Protein AF-A0A7C8IVC1-F1 (afdb_monomer_lite)

Radius of gyration: 31.09 Å; chains: 1; bounding box: 68×58×89 Å

Organism: NCBI:txid323545

InterPro domains:
  IPR046529 Domain of unknown function DUF6594 [PF20237] (11-261)

Sequence (261 aa):
MPRDHPNDTDRNPQLAILRRFAALANQNLLYYNAELSELEAHLKVTQKQDNESGDESRKHYARNWIPLSESSYEELDCPRREQYDMIMKLRKLMAEYHQALYFYKEMLALRSPHEKLLGDLREWMHRPSMGRIRILSWDWRTWETCDDDLITFENSTMDRLTSLMTYKIVDVYHNLIGRRIHGAAHRQTVTYTHRSIARFTRAFTVFIACILPVVAIVILYIVQNMAMRMGIIVILTGLFSLSMSLLTMASLQEIFSATAT

pLDDT: mean 72.82, std 16.83, range [28.94, 96.31]

Foldseek 3Di:
DDDDDPPPCVVCLQLDKDFLPLVVLVVVLVVLVVVLVVLVVVLVVLLVVLCVDPDPLSVCLVPDVVSLVVLVPPDPPDSSVVNNVSVVVSVVSVVVSVVSVVVNVVSVVFDQDDPVSLVVVVVLCPDPPNDVPPPPDPCSCCSPPPSVRMGGSNPPLQDPVNVVLLVVLVVVCCVPPVCVPPVPDPDPDPPPDPVVSVVSSVVVVVVCVVVVVVVLVVVLVVDPDPVVSVVSVVVVVVVVVVVVVVVVVSVVVVVCVVVVD

Structure (mmCIF, N/CA/C/O backbone):
data_AF-A0A7C8IVC1-F1
#
_entry.id   AF-A0A7C8IVC1-F1
#
loop_
_atom_site.group_PDB
_atom_site.id
_atom_site.type_symbol
_atom_site.label_atom_id
_atom_site.label_alt_id
_atom_site.label_comp_id
_atom_site.label_asym_id
_atom_site.label_entity_id
_atom_site.label_seq_id
_atom_site.pdbx_PDB_ins_code
_atom_site.Cartn_x
_atom_site.Cartn_y
_atom_site.Cartn_z
_atom_site.occupancy
_atom_site.B_iso_or_equiv
_atom_site.auth_seq_id
_atom_site.auth_comp_id
_atom_site.auth_asym_id
_atom_site.auth_atom_id
_atom_site.pdbx_PDB_model_num
ATOM 1 N N . MET A 1 1 ? -35.807 30.621 -3.823 1.00 28.94 1 MET A N 1
ATOM 2 C CA . MET A 1 1 ? -34.349 30.684 -3.594 1.00 28.94 1 MET A CA 1
ATOM 3 C C . MET A 1 1 ? -33.991 29.637 -2.551 1.00 28.94 1 MET A C 1
ATOM 5 O O . MET A 1 1 ? -34.337 29.838 -1.391 1.00 28.94 1 MET A O 1
ATOM 9 N N . PRO A 1 2 ? -33.431 28.484 -2.945 1.00 31.67 2 PRO A N 1
ATOM 10 C CA . PRO A 1 2 ? -32.978 27.489 -1.987 1.00 31.67 2 PRO A CA 1
ATOM 11 C C . PRO A 1 2 ? -31.657 27.965 -1.381 1.00 31.67 2 PRO A C 1
ATOM 13 O O . PRO A 1 2 ? -30.764 28.402 -2.099 1.00 31.67 2 PRO A O 1
ATOM 16 N N . ARG A 1 3 ? -31.588 27.959 -0.048 1.00 30.36 3 ARG A N 1
ATOM 17 C CA . ARG A 1 3 ? -30.388 28.305 0.712 1.00 30.36 3 ARG A CA 1
ATOM 18 C C . ARG A 1 3 ? -29.389 27.164 0.567 1.00 30.36 3 ARG A C 1
ATOM 20 O O . ARG A 1 3 ? -29.716 26.035 0.929 1.00 30.36 3 ARG A O 1
ATOM 27 N N . ASP A 1 4 ? -28.203 27.484 0.065 1.00 34.75 4 ASP A N 1
ATOM 28 C CA . ASP A 1 4 ? -27.036 26.615 0.118 1.00 34.75 4 ASP A CA 1
ATOM 29 C C . ASP A 1 4 ? -26.775 26.230 1.576 1.00 34.75 4 ASP A C 1
ATOM 31 O O . ASP A 1 4 ? -26.431 27.062 2.419 1.00 34.75 4 ASP A O 1
ATOM 35 N N . HIS A 1 5 ? -27.012 24.959 1.889 1.00 37.50 5 HIS A N 1
ATOM 36 C CA . HIS A 1 5 ? -26.524 24.362 3.118 1.00 37.50 5 HIS A CA 1
ATOM 37 C C . HIS A 1 5 ? -25.020 24.136 2.929 1.00 37.50 5 HIS A C 1
ATOM 39 O O . HIS A 1 5 ? -24.651 23.399 2.014 1.00 37.50 5 HIS A O 1
ATOM 45 N N . PRO A 1 6 ? -24.144 24.759 3.738 1.00 35.56 6 PRO A N 1
ATOM 46 C CA . PRO A 1 6 ? -22.725 24.460 3.677 1.00 35.56 6 PRO A CA 1
ATOM 47 C C . PRO A 1 6 ? -22.549 22.981 4.018 1.00 35.56 6 PRO A C 1
ATOM 49 O O . PRO A 1 6 ? -23.018 22.514 5.056 1.00 35.56 6 PRO A O 1
ATOM 52 N N . ASN A 1 7 ? -21.937 22.253 3.089 1.00 41.00 7 ASN A N 1
ATOM 53 C CA . ASN A 1 7 ? -21.589 20.847 3.198 1.00 41.00 7 ASN A CA 1
ATOM 54 C C . ASN A 1 7 ? -20.875 20.575 4.537 1.00 41.00 7 ASN A C 1
ATOM 56 O O . ASN A 1 7 ? -19.690 20.857 4.691 1.00 41.00 7 ASN A O 1
ATOM 60 N N . ASP A 1 8 ? -21.577 19.978 5.505 1.00 41.53 8 ASP A N 1
ATOM 61 C CA . ASP A 1 8 ? -20.997 19.531 6.784 1.00 41.53 8 ASP A CA 1
ATOM 62 C C . ASP A 1 8 ? -19.922 18.427 6.590 1.00 41.53 8 ASP A C 1
ATOM 64 O O . ASP A 1 8 ? -19.258 18.040 7.553 1.00 41.53 8 ASP A O 1
ATOM 68 N N . THR A 1 9 ? -19.682 17.952 5.357 1.00 43.06 9 THR A N 1
ATOM 69 C CA . THR A 1 9 ? -18.542 17.083 5.007 1.00 43.06 9 THR A CA 1
ATOM 70 C C . THR A 1 9 ? -17.182 17.761 5.202 1.00 43.06 9 THR A C 1
ATOM 72 O O . THR A 1 9 ? -16.195 17.058 5.401 1.00 43.06 9 THR A O 1
ATOM 75 N N . ASP A 1 10 ? -17.116 19.097 5.234 1.00 41.06 10 ASP A N 1
ATOM 76 C CA . ASP A 1 10 ? -15.867 19.833 5.503 1.00 41.06 10 ASP A CA 1
ATOM 77 C C . ASP A 1 10 ? -15.365 19.676 6.945 1.00 41.06 10 ASP A C 1
ATOM 79 O O . ASP A 1 10 ? -14.218 20.003 7.254 1.00 41.06 10 ASP A O 1
ATOM 83 N N . ARG A 1 11 ? -16.199 19.181 7.868 1.00 45.91 11 ARG A N 1
ATOM 84 C CA . ARG A 1 11 ? -15.843 19.185 9.290 1.00 45.91 11 ARG A CA 1
ATOM 85 C C . ARG A 1 11 ? -14.930 18.051 9.729 1.00 45.91 11 ARG A C 1
ATOM 87 O O . ARG A 1 11 ? -14.316 18.211 10.776 1.00 45.91 11 ARG A O 1
ATOM 94 N N . ASN A 1 12 ? -14.808 16.956 8.973 1.00 48.91 12 ASN A N 1
ATOM 95 C CA . ASN A 1 12 ? -13.955 15.816 9.337 1.00 48.91 12 ASN A CA 1
ATOM 96 C C . ASN A 1 12 ? -13.494 15.021 8.090 1.00 48.91 12 ASN A C 1
ATOM 98 O O . ASN A 1 12 ? -14.068 13.970 7.796 1.00 48.91 12 ASN A O 1
ATOM 102 N N . PRO A 1 13 ? -12.428 15.445 7.383 1.00 51.41 13 PRO A N 1
ATOM 103 C CA . PRO A 1 13 ? -11.885 14.702 6.233 1.00 51.41 13 PRO A CA 1
ATOM 104 C C . PRO A 1 13 ? -11.373 13.298 6.607 1.00 51.41 13 PRO A C 1
ATOM 106 O O . PRO A 1 13 ? -11.261 12.421 5.757 1.00 51.41 13 PRO A O 1
ATOM 109 N N . GLN A 1 14 ? -11.112 13.069 7.896 1.00 49.69 14 GLN A N 1
ATOM 110 C CA . GLN A 1 14 ? -10.665 11.790 8.454 1.00 49.69 14 GLN A CA 1
ATOM 111 C C . GLN A 1 14 ? -11.745 10.695 8.412 1.00 49.69 14 GLN A C 1
ATOM 113 O O . GLN A 1 14 ? -11.411 9.530 8.563 1.00 49.69 14 GLN A O 1
ATOM 118 N N . LEU A 1 15 ? -13.017 11.046 8.177 1.00 55.66 15 LEU A N 1
ATOM 119 C CA . LEU A 1 15 ? -14.139 10.098 8.096 1.00 55.66 15 LEU A CA 1
ATOM 120 C C . LEU A 1 15 ? -14.477 9.675 6.656 1.00 55.66 15 LEU A C 1
ATOM 122 O O . LEU A 1 15 ? -15.473 8.988 6.435 1.00 55.66 15 LEU A O 1
ATOM 126 N N . ALA A 1 16 ? -13.686 10.087 5.660 1.00 68.25 16 ALA A N 1
ATOM 127 C CA . ALA A 1 16 ? -13.936 9.690 4.281 1.00 68.25 16 ALA A CA 1
ATOM 128 C C . ALA A 1 16 ? -13.664 8.187 4.095 1.00 68.25 16 ALA A C 1
ATOM 130 O O . ALA A 1 16 ? -12.572 7.690 4.386 1.00 68.25 16 ALA A O 1
ATOM 131 N N . ILE A 1 17 ? -14.682 7.474 3.607 1.00 75.00 17 ILE A N 1
ATOM 132 C CA . ILE A 1 17 ? -14.598 6.076 3.180 1.00 75.00 17 ILE A CA 1
ATOM 133 C C . ILE A 1 17 ? -14.619 6.075 1.659 1.00 75.00 17 ILE A C 1
ATOM 135 O O . ILE A 1 17 ? -15.628 6.440 1.053 1.00 75.00 17 ILE A O 1
ATOM 139 N N . LEU A 1 18 ? -13.513 5.665 1.051 1.00 78.75 18 LEU A N 1
ATOM 140 C CA . LEU A 1 18 ? -13.337 5.649 -0.396 1.00 78.75 18 LEU A CA 1
ATOM 141 C C . LEU A 1 18 ? -13.015 4.244 -0.879 1.00 78.75 18 LEU A C 1
ATOM 143 O O . LEU A 1 18 ? -12.589 3.385 -0.113 1.00 78.75 18 LEU A O 1
ATOM 147 N N . ARG A 1 19 ? -13.187 4.015 -2.176 1.00 82.31 19 ARG A N 1
ATOM 148 C CA . ARG A 1 19 ? -12.732 2.788 -2.817 1.00 82.31 19 ARG A CA 1
ATOM 149 C C . ARG A 1 19 ? -11.245 2.876 -3.153 1.00 82.31 19 ARG A C 1
ATOM 151 O O . ARG A 1 19 ? -10.776 3.887 -3.666 1.00 82.31 19 ARG A O 1
ATOM 158 N N . ARG A 1 20 ? -10.520 1.793 -2.891 1.00 81.25 20 ARG A N 1
ATOM 159 C CA . ARG A 1 20 ? -9.085 1.634 -3.160 1.00 81.25 20 ARG A CA 1
ATOM 160 C C . ARG A 1 20 ? -8.785 1.305 -4.620 1.00 81.25 20 ARG A C 1
ATOM 162 O O . ARG A 1 20 ? -7.701 1.622 -5.091 1.00 81.25 20 ARG A O 1
ATOM 169 N N . PHE A 1 21 ? -9.723 0.678 -5.329 1.00 85.00 21 PHE A N 1
ATOM 170 C CA . PHE A 1 21 ? -9.563 0.234 -6.716 1.00 85.00 21 PHE A CA 1
ATOM 171 C C . PHE A 1 21 ? -8.384 -0.736 -6.900 1.00 85.00 21 PHE A C 1
ATOM 173 O O . PHE A 1 21 ? -7.681 -0.678 -7.910 1.00 85.00 21 PHE A O 1
ATOM 180 N N . ALA A 1 22 ? -8.173 -1.661 -5.955 1.00 84.00 22 ALA A N 1
ATOM 181 C CA . ALA A 1 22 ? -6.993 -2.534 -5.964 1.00 84.00 22 ALA A CA 1
ATOM 182 C C . ALA A 1 22 ? -6.860 -3.365 -7.249 1.00 84.00 22 ALA A C 1
ATOM 184 O O . ALA A 1 22 ? -5.764 -3.517 -7.780 1.00 84.00 22 ALA A O 1
ATOM 185 N N . ALA A 1 23 ? -7.975 -3.868 -7.788 1.00 87.12 23 ALA A N 1
ATOM 186 C CA . ALA A 1 23 ? -7.965 -4.634 -9.033 1.00 87.12 23 ALA A CA 1
ATOM 187 C C . ALA A 1 23 ? -7.463 -3.801 -10.227 1.00 87.12 23 ALA A C 1
ATOM 189 O O . ALA A 1 23 ? -6.621 -4.271 -10.990 1.00 87.12 23 ALA A O 1
ATOM 190 N N . LEU A 1 24 ? -7.929 -2.553 -10.355 1.00 88.50 24 LEU A N 1
ATOM 191 C CA . LEU A 1 24 ? -7.512 -1.654 -11.435 1.00 88.50 24 LEU A CA 1
ATOM 192 C C . LEU A 1 24 ? -6.064 -1.193 -11.255 1.00 88.50 24 LEU A C 1
ATOM 194 O O . LEU A 1 24 ? -5.318 -1.131 -12.227 1.00 88.50 24 LEU A O 1
ATOM 198 N N . ALA A 1 25 ? -5.648 -0.918 -10.017 1.00 89.25 25 ALA A N 1
ATOM 199 C CA . ALA A 1 25 ? -4.267 -0.562 -9.714 1.00 89.25 25 ALA A CA 1
ATOM 200 C C . ALA A 1 25 ? -3.300 -1.712 -10.049 1.00 89.25 25 ALA A C 1
ATOM 202 O O . ALA A 1 25 ? -2.301 -1.492 -10.732 1.00 89.25 25 ALA A O 1
ATOM 203 N N . ASN A 1 26 ? -3.635 -2.949 -9.662 1.00 89.69 26 ASN A N 1
ATOM 204 C CA . ASN A 1 26 ? -2.870 -4.141 -10.041 1.00 89.69 26 ASN A CA 1
ATOM 205 C C . ASN A 1 26 ? -2.799 -4.307 -11.561 1.00 89.69 26 ASN A C 1
ATOM 207 O O . ASN A 1 26 ? -1.726 -4.550 -12.103 1.00 89.69 26 ASN A O 1
ATOM 211 N N . GLN A 1 27 ? -3.927 -4.150 -12.257 1.00 93.12 27 GLN A N 1
ATOM 212 C CA . GLN A 1 27 ? -3.968 -4.248 -13.714 1.00 93.12 27 GLN A CA 1
ATOM 213 C C . GLN A 1 27 ? -3.067 -3.196 -14.377 1.00 93.12 27 GLN A C 1
ATOM 215 O O . GLN A 1 27 ? -2.327 -3.522 -15.301 1.00 93.12 27 GLN A O 1
ATOM 220 N N . ASN A 1 28 ? -3.062 -1.961 -13.872 1.00 93.06 28 ASN A N 1
ATOM 221 C CA . ASN A 1 28 ? -2.184 -0.905 -14.370 1.00 93.06 28 ASN A CA 1
ATOM 222 C C . ASN A 1 28 ? -0.694 -1.238 -14.166 1.00 93.06 28 ASN A C 1
ATOM 224 O O . ASN A 1 28 ? 0.109 -1.079 -15.081 1.00 93.06 28 ASN A O 1
ATOM 228 N N . LEU A 1 29 ? -0.319 -1.772 -12.997 1.00 93.56 29 LEU A N 1
ATOM 229 C CA . LEU A 1 29 ? 1.054 -2.227 -12.738 1.00 93.56 29 LEU A CA 1
ATOM 230 C C . LEU A 1 29 ? 1.471 -3.383 -13.660 1.00 93.56 29 LEU A C 1
ATOM 232 O O . LEU A 1 29 ? 2.616 -3.432 -14.106 1.00 93.56 29 LEU A O 1
ATOM 236 N N . LEU A 1 30 ? 0.549 -4.293 -13.985 1.00 94.69 30 LEU A N 1
ATOM 237 C CA . LEU A 1 30 ? 0.804 -5.362 -14.952 1.00 94.69 30 LEU A CA 1
ATOM 238 C C . LEU A 1 30 ? 1.028 -4.819 -16.369 1.00 94.69 30 LEU A C 1
ATOM 240 O O . LEU A 1 30 ? 1.900 -5.333 -17.068 1.00 94.69 30 LEU A O 1
ATOM 244 N N . TYR A 1 31 ? 0.308 -3.770 -16.779 1.00 95.75 31 TYR A N 1
ATOM 245 C CA . TYR A 1 31 ? 0.561 -3.111 -18.063 1.00 95.75 31 TYR A CA 1
ATOM 246 C C . TYR A 1 31 ? 1.940 -2.454 -18.114 1.00 95.75 31 TYR A C 1
ATOM 248 O O . TYR A 1 31 ? 2.661 -2.669 -19.087 1.00 95.75 31 TYR A O 1
ATOM 256 N N . TYR A 1 32 ? 2.354 -1.752 -17.054 1.00 95.62 32 TYR A N 1
ATOM 257 C CA . TYR A 1 32 ? 3.718 -1.222 -16.973 1.00 95.62 32 TYR A CA 1
ATOM 258 C C . TYR A 1 32 ? 4.775 -2.326 -17.075 1.00 95.62 32 TYR A C 1
ATOM 260 O O . TYR A 1 32 ? 5.746 -2.170 -17.809 1.00 95.62 32 TYR A O 1
ATOM 268 N N . ASN A 1 33 ? 4.582 -3.457 -16.386 1.00 94.12 33 ASN A N 1
ATOM 269 C CA . ASN A 1 33 ? 5.507 -4.589 -16.472 1.00 94.12 33 ASN A CA 1
ATOM 270 C C . ASN A 1 33 ? 5.604 -5.150 -17.894 1.00 94.12 33 ASN A C 1
ATOM 272 O O . ASN A 1 33 ? 6.702 -5.477 -18.344 1.00 94.12 33 ASN A O 1
ATOM 276 N N . ALA A 1 34 ? 4.477 -5.254 -18.602 1.00 95.62 34 ALA A N 1
ATOM 277 C CA . ALA A 1 34 ? 4.455 -5.731 -19.979 1.00 95.62 34 ALA A CA 1
ATOM 278 C C . ALA A 1 34 ? 5.202 -4.772 -20.921 1.00 95.62 34 ALA A C 1
ATOM 280 O O . ALA A 1 34 ? 6.082 -5.218 -21.655 1.00 95.62 34 ALA A O 1
ATOM 281 N N . GLU A 1 35 ? 4.921 -3.466 -20.849 1.00 95.75 35 GLU A N 1
ATOM 282 C CA . GLU A 1 35 ? 5.586 -2.467 -21.696 1.00 95.75 35 GLU A CA 1
ATOM 283 C C . GLU A 1 35 ? 7.090 -2.363 -21.383 1.00 95.75 35 GLU A C 1
ATOM 285 O O . GLU A 1 35 ? 7.914 -2.315 -22.296 1.00 95.75 35 GLU A O 1
ATOM 290 N N . LEU A 1 36 ? 7.481 -2.403 -20.104 1.00 95.75 36 LEU A N 1
ATOM 291 C CA . LEU A 1 36 ? 8.894 -2.432 -19.710 1.00 95.75 36 LEU A CA 1
ATOM 292 C C . LEU A 1 36 ? 9.60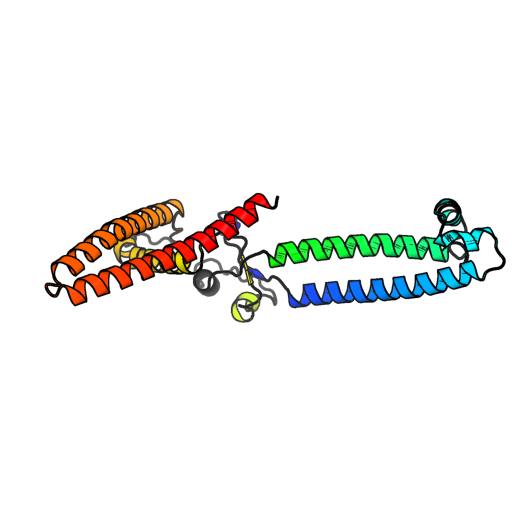6 -3.688 -20.221 1.00 95.75 36 LEU A C 1
ATOM 294 O O . LEU A 1 36 ? 10.731 -3.585 -20.707 1.00 95.75 36 LEU A O 1
ATOM 298 N N . SER A 1 37 ? 8.955 -4.852 -20.150 1.00 96.31 37 SER A N 1
ATOM 299 C CA . SER A 1 37 ? 9.522 -6.115 -20.645 1.00 96.31 37 SER A CA 1
ATOM 300 C C . SER A 1 37 ? 9.715 -6.096 -22.162 1.00 96.31 37 SER A C 1
ATOM 302 O O . SER A 1 37 ? 10.727 -6.583 -22.664 1.00 96.31 37 SER A O 1
ATOM 304 N N . GLU A 1 38 ? 8.769 -5.510 -22.899 1.00 96.00 38 GLU A N 1
ATOM 305 C CA . GLU A 1 38 ? 8.879 -5.330 -24.348 1.00 96.00 38 GLU A CA 1
ATOM 306 C C . GLU A 1 38 ? 10.035 -4.386 -24.707 1.00 96.00 38 GLU A C 1
ATOM 308 O O . GLU A 1 38 ? 10.876 -4.724 -25.542 1.00 96.00 38 GLU A O 1
ATOM 313 N N . LEU A 1 39 ? 10.135 -3.234 -24.034 1.00 94.94 39 LEU A N 1
ATOM 314 C CA . LEU A 1 39 ? 11.233 -2.286 -24.245 1.00 94.94 39 LEU A CA 1
ATOM 315 C C . LEU A 1 39 ? 12.595 -2.888 -23.887 1.00 94.94 39 LEU A C 1
ATOM 317 O O . LEU A 1 39 ? 13.568 -2.655 -24.600 1.00 94.94 39 LEU A O 1
ATOM 321 N N . GLU A 1 40 ? 12.679 -3.678 -22.815 1.00 95.06 40 GLU A N 1
ATOM 322 C CA . GLU A 1 40 ? 13.904 -4.385 -22.438 1.00 95.06 40 GLU A CA 1
ATOM 323 C C . GLU A 1 40 ? 14.310 -5.410 -23.508 1.00 95.06 40 GLU A C 1
ATOM 325 O O . GLU A 1 40 ? 15.487 -5.503 -23.870 1.00 95.06 40 GLU A O 1
ATOM 330 N N . ALA A 1 41 ? 13.346 -6.170 -24.036 1.00 95.62 41 ALA A N 1
ATOM 331 C CA . ALA A 1 41 ? 13.591 -7.139 -25.097 1.00 95.62 41 ALA A CA 1
ATOM 332 C C . ALA A 1 41 ? 14.080 -6.455 -26.382 1.00 95.62 41 ALA A C 1
ATOM 334 O O . ALA A 1 41 ? 15.096 -6.876 -26.940 1.00 95.62 41 ALA A O 1
ATOM 335 N N . HIS A 1 42 ? 13.419 -5.377 -26.816 1.00 94.19 42 HIS A N 1
ATOM 336 C CA . HIS A 1 42 ? 13.848 -4.596 -27.977 1.00 94.19 42 HIS A CA 1
ATOM 337 C C . HIS A 1 42 ? 15.236 -3.987 -27.773 1.00 94.19 42 HIS A C 1
ATOM 339 O O . HIS A 1 42 ? 16.100 -4.162 -28.627 1.00 94.19 42 HIS A O 1
ATOM 345 N N . LEU A 1 43 ? 15.509 -3.396 -26.606 1.00 93.12 43 LEU A N 1
ATOM 346 C CA . LEU A 1 43 ? 16.820 -2.827 -26.304 1.00 93.12 43 LEU A CA 1
ATOM 347 C C . LEU A 1 43 ? 17.939 -3.876 -26.391 1.00 93.12 43 LEU A C 1
ATOM 349 O O . LEU A 1 43 ? 19.005 -3.585 -26.929 1.00 93.12 43 LEU A O 1
ATOM 353 N N . LYS A 1 44 ? 17.709 -5.105 -25.906 1.00 93.88 44 LYS A N 1
ATOM 354 C CA . LYS A 1 44 ? 18.680 -6.209 -26.027 1.00 93.88 44 LYS A CA 1
ATOM 355 C C . LYS A 1 44 ? 18.954 -6.578 -27.485 1.00 93.88 44 LYS A C 1
ATOM 357 O O . LYS A 1 44 ? 20.097 -6.879 -27.830 1.00 93.88 44 LYS A O 1
ATOM 362 N N . VAL A 1 45 ? 17.925 -6.566 -28.333 1.00 94.06 45 VAL A N 1
ATOM 363 C CA . VAL A 1 45 ? 18.066 -6.833 -29.772 1.00 94.06 45 VAL A CA 1
ATOM 364 C C . VAL A 1 45 ? 18.865 -5.718 -30.446 1.00 94.06 45 VAL A C 1
ATOM 366 O O . VAL A 1 45 ? 19.848 -6.023 -31.120 1.00 94.06 45 VAL A O 1
ATOM 369 N N . THR A 1 46 ? 18.522 -4.451 -30.205 1.00 91.12 46 THR A N 1
ATOM 370 C CA . THR A 1 46 ? 19.230 -3.290 -30.770 1.00 91.12 46 THR A CA 1
ATOM 371 C C . THR A 1 46 ? 20.690 -3.257 -30.317 1.00 91.12 46 THR A C 1
ATOM 373 O O . THR A 1 46 ? 21.587 -3.171 -31.147 1.00 91.12 46 THR A O 1
ATOM 376 N N . GLN A 1 47 ? 20.970 -3.484 -29.029 1.00 91.31 47 GLN A N 1
ATOM 377 C CA . GLN A 1 47 ? 22.344 -3.567 -28.512 1.00 91.31 47 GLN A CA 1
ATOM 378 C C . GLN A 1 47 ? 23.159 -4.690 -29.160 1.00 91.31 47 GLN A C 1
ATOM 380 O O . GLN A 1 47 ? 24.360 -4.538 -29.391 1.00 91.31 47 GLN A O 1
ATOM 385 N N . LYS A 1 48 ? 22.525 -5.832 -29.450 1.00 91.25 48 LYS A N 1
ATOM 386 C CA . LYS A 1 48 ? 23.184 -6.930 -30.160 1.00 91.25 48 LYS A CA 1
ATOM 387 C C . LYS A 1 48 ? 23.520 -6.524 -31.597 1.00 91.25 48 LYS A C 1
ATOM 389 O O . LYS A 1 48 ? 24.647 -6.748 -32.028 1.00 91.25 48 LYS A O 1
ATOM 394 N N . GLN A 1 49 ? 22.581 -5.889 -32.299 1.00 89.81 49 GLN A N 1
ATOM 395 C CA . GLN A 1 49 ? 22.790 -5.377 -33.656 1.00 89.81 49 GLN A CA 1
ATOM 396 C C . GLN A 1 49 ? 23.878 -4.294 -33.703 1.00 89.81 49 GLN A C 1
ATOM 398 O O . GLN A 1 49 ? 24.722 -4.317 -34.594 1.00 89.81 49 GLN A O 1
ATOM 403 N N . ASP A 1 50 ? 23.909 -3.386 -32.725 1.00 88.06 50 ASP A N 1
ATOM 404 C CA . ASP A 1 50 ? 24.931 -2.343 -32.602 1.00 88.06 50 ASP A CA 1
ATOM 405 C C . ASP A 1 50 ? 26.324 -2.928 -32.347 1.00 88.06 50 ASP A C 1
ATOM 407 O O . ASP A 1 50 ? 27.306 -2.479 -32.942 1.00 88.06 50 ASP A O 1
ATOM 411 N N . ASN A 1 51 ? 26.414 -3.977 -31.527 1.00 87.94 51 ASN A N 1
ATOM 412 C CA . ASN A 1 51 ? 27.666 -4.680 -31.248 1.00 87.94 51 ASN A CA 1
ATOM 413 C C . ASN A 1 51 ? 28.173 -5.517 -32.438 1.00 87.94 51 ASN A C 1
ATOM 415 O O . ASN A 1 51 ? 29.379 -5.672 -32.615 1.00 87.94 51 ASN A O 1
ATOM 419 N N . GLU A 1 52 ? 27.264 -6.053 -33.253 1.00 88.94 52 GLU A N 1
ATOM 420 C CA . GLU A 1 52 ? 27.583 -6.772 -34.494 1.00 88.94 52 GLU A CA 1
ATOM 421 C C . GLU A 1 52 ? 27.814 -5.822 -35.686 1.00 88.94 52 GLU A C 1
ATOM 423 O O . GLU A 1 52 ? 28.231 -6.259 -36.760 1.00 88.94 52 GLU A O 1
ATOM 428 N N . SER A 1 53 ? 27.576 -4.518 -35.510 1.00 84.69 53 SER A N 1
ATOM 429 C CA . SER A 1 53 ? 27.734 -3.531 -36.574 1.00 84.69 53 SER A CA 1
ATOM 430 C C . SER A 1 53 ? 29.207 -3.254 -36.905 1.00 84.69 53 SER A C 1
ATOM 432 O O . SER A 1 53 ? 30.109 -3.376 -36.075 1.00 84.69 53 SER A O 1
ATOM 434 N N . GLY A 1 54 ? 29.463 -2.844 -38.150 1.00 80.88 54 GLY A N 1
ATOM 435 C CA . GLY A 1 54 ? 30.799 -2.440 -38.600 1.00 80.88 54 GLY A CA 1
ATOM 436 C C . GLY A 1 54 ? 31.262 -1.073 -38.078 1.00 80.88 54 GLY A C 1
ATOM 437 O O . GLY A 1 54 ? 32.391 -0.684 -38.360 1.00 80.88 54 GLY A O 1
ATOM 438 N N . ASP A 1 55 ? 30.414 -0.343 -37.346 1.00 82.81 55 ASP A N 1
ATOM 439 C CA . ASP A 1 55 ? 30.691 1.010 -36.857 1.00 82.81 55 ASP A CA 1
ATOM 440 C C . ASP A 1 55 ? 31.322 0.949 -35.457 1.00 82.81 55 ASP A C 1
ATOM 442 O O . ASP A 1 55 ? 30.741 0.399 -34.519 1.00 82.81 55 ASP A O 1
ATOM 446 N N . GLU A 1 56 ? 32.526 1.501 -35.306 1.00 81.06 56 GLU A N 1
ATOM 447 C CA . GLU A 1 56 ? 33.303 1.382 -34.068 1.00 81.06 56 GLU A CA 1
ATOM 448 C C . GLU A 1 56 ? 32.634 2.112 -32.894 1.00 81.06 56 GLU A C 1
ATOM 450 O O . GLU A 1 56 ? 32.656 1.629 -31.763 1.00 81.06 56 GLU A O 1
ATOM 455 N N . SER A 1 57 ? 31.946 3.227 -33.163 1.00 79.88 57 SER A N 1
ATOM 456 C CA . SER A 1 57 ? 31.218 3.978 -32.134 1.00 79.88 57 SER A CA 1
ATOM 457 C C . SER A 1 57 ? 30.015 3.197 -31.594 1.00 79.88 57 SER A C 1
ATOM 459 O O . SER A 1 57 ? 29.794 3.177 -30.381 1.00 79.88 57 SER A O 1
ATOM 461 N N . ARG A 1 58 ? 29.275 2.499 -32.470 1.00 81.62 58 ARG A N 1
ATOM 462 C CA . ARG A 1 58 ? 28.058 1.740 -32.113 1.00 81.62 58 ARG A CA 1
ATOM 463 C C . ARG A 1 58 ? 28.361 0.542 -31.218 1.00 81.62 58 ARG A C 1
ATOM 465 O O . ARG A 1 58 ? 27.641 0.299 -30.252 1.00 81.62 58 ARG A O 1
ATOM 472 N N . LYS A 1 59 ? 29.490 -0.138 -31.440 1.00 85.25 59 LYS A N 1
ATOM 473 C CA . LYS A 1 59 ? 29.942 -1.250 -30.579 1.00 85.25 59 LYS A CA 1
ATOM 474 C C . LYS A 1 59 ? 30.104 -0.846 -29.116 1.00 85.25 59 LYS A C 1
ATOM 476 O O . LYS A 1 59 ? 29.969 -1.668 -28.209 1.00 85.25 59 LYS A O 1
ATOM 481 N N . HIS A 1 60 ? 30.401 0.428 -28.871 1.00 84.56 60 HIS A N 1
ATOM 482 C CA . HIS A 1 60 ? 30.623 0.949 -27.532 1.00 84.56 60 HIS A CA 1
ATOM 483 C C . HIS A 1 60 ? 29.370 1.526 -26.868 1.00 84.56 60 HIS A C 1
ATOM 485 O O . HIS A 1 60 ? 29.424 1.777 -25.666 1.00 84.56 60 HIS A O 1
ATOM 491 N N . TYR A 1 61 ? 28.238 1.670 -27.563 1.00 84.56 61 TYR A N 1
ATOM 492 C CA . TYR A 1 61 ? 27.025 2.294 -27.013 1.00 84.56 61 TYR A CA 1
ATOM 493 C C . TYR A 1 61 ? 26.497 1.617 -25.744 1.00 84.56 61 TYR A C 1
ATOM 495 O O . TYR A 1 61 ? 26.050 2.287 -24.816 1.00 84.56 61 TYR A O 1
ATOM 503 N N . ALA A 1 62 ? 26.569 0.287 -25.659 1.00 83.31 62 ALA A N 1
ATOM 504 C CA . ALA A 1 62 ? 26.117 -0.449 -24.476 1.00 83.31 62 ALA A CA 1
ATOM 505 C C . ALA A 1 62 ? 27.022 -0.252 -23.243 1.00 83.31 62 ALA A C 1
ATOM 507 O O . ALA A 1 62 ? 26.583 -0.464 -22.114 1.00 83.31 62 ALA A O 1
ATOM 508 N N . ARG A 1 63 ? 28.294 0.122 -23.444 1.00 86.50 63 ARG A N 1
ATOM 509 C CA . ARG A 1 63 ? 29.310 0.206 -22.377 1.00 86.50 63 ARG A CA 1
ATOM 510 C C . ARG A 1 63 ? 29.749 1.633 -22.065 1.00 86.50 63 ARG A C 1
ATOM 512 O O . ARG A 1 63 ? 30.264 1.872 -20.977 1.00 86.50 63 ARG A O 1
ATOM 519 N N . ASN A 1 64 ? 29.579 2.565 -23.000 1.00 88.12 64 ASN A N 1
ATOM 520 C CA . ASN A 1 64 ? 30.042 3.937 -22.883 1.00 88.12 64 ASN A CA 1
ATOM 521 C C . ASN A 1 64 ? 28.895 4.920 -23.141 1.00 88.12 64 ASN A C 1
ATOM 523 O O . ASN A 1 64 ? 28.299 4.947 -24.216 1.00 88.12 64 ASN A O 1
ATOM 527 N N . TRP A 1 65 ? 28.620 5.754 -22.138 1.00 87.38 65 TRP A N 1
ATOM 528 C CA . TRP A 1 65 ? 27.562 6.758 -22.186 1.00 87.38 65 TRP A CA 1
ATOM 529 C C . TRP A 1 65 ? 27.859 7.897 -23.166 1.00 87.38 65 TRP A C 1
ATOM 531 O O . TRP A 1 65 ? 26.932 8.397 -23.790 1.00 87.38 65 TRP A O 1
ATOM 541 N N . ILE A 1 66 ? 29.124 8.297 -23.323 1.00 88.31 66 ILE A N 1
ATOM 542 C CA . ILE A 1 66 ? 29.510 9.437 -24.171 1.00 88.31 66 ILE A CA 1
ATOM 543 C C . ILE A 1 66 ? 29.060 9.238 -25.632 1.00 88.31 66 ILE A C 1
ATOM 545 O O . ILE A 1 66 ? 28.212 10.015 -26.073 1.00 88.31 66 ILE A O 1
ATOM 549 N N . PRO A 1 67 ? 29.488 8.176 -26.350 1.00 85.38 67 PRO A N 1
ATOM 550 C CA . PRO A 1 67 ? 29.103 7.970 -27.748 1.00 85.38 67 PRO A CA 1
ATOM 551 C C . PRO A 1 67 ? 27.598 7.711 -27.916 1.00 85.38 67 PRO A C 1
ATOM 553 O O . PRO A 1 67 ? 27.023 8.055 -28.943 1.00 85.38 67 PRO A O 1
ATOM 556 N N . LEU A 1 68 ? 26.941 7.150 -26.894 1.00 87.31 68 LEU A N 1
ATOM 557 C CA . LEU A 1 68 ? 25.489 6.976 -26.871 1.00 87.31 68 LEU A CA 1
ATOM 558 C C . LEU A 1 68 ? 24.754 8.318 -26.711 1.00 87.31 68 LEU A C 1
ATOM 560 O O . LEU A 1 68 ? 23.713 8.531 -27.311 1.00 87.31 68 LEU A O 1
ATOM 564 N N . SER A 1 69 ? 25.264 9.230 -25.885 1.00 89.19 69 SER A N 1
ATOM 565 C CA . SER A 1 69 ? 24.659 10.552 -25.700 1.00 89.19 69 SER A CA 1
ATOM 566 C C . SER A 1 69 ? 24.884 11.464 -26.904 1.00 89.19 69 SER A C 1
ATOM 568 O O . SER A 1 69 ? 24.024 12.280 -27.224 1.00 89.19 69 SER A O 1
ATOM 570 N N . GLU A 1 70 ? 25.999 11.295 -27.611 1.00 87.75 70 GLU A N 1
ATOM 571 C CA . GLU A 1 70 ? 26.298 12.016 -28.849 1.00 87.75 70 GLU A CA 1
ATOM 572 C C . GLU A 1 70 ? 25.365 11.606 -29.993 1.00 87.75 70 GLU A C 1
ATOM 574 O O . GLU A 1 70 ? 25.019 12.448 -30.820 1.00 87.75 70 GLU A O 1
ATOM 579 N N . SER A 1 71 ? 24.857 10.366 -29.996 1.00 84.31 71 SER A N 1
ATOM 580 C CA . SER A 1 71 ? 23.866 9.938 -30.992 1.00 84.31 71 SER A CA 1
ATOM 581 C C . SER A 1 71 ? 22.510 10.640 -30.850 1.00 84.31 71 SER A C 1
ATOM 583 O O . SER A 1 71 ? 21.685 10.570 -31.757 1.00 84.31 71 SER A O 1
ATOM 585 N N . SER A 1 72 ? 22.287 11.391 -29.764 1.00 85.06 72 SER A N 1
ATOM 586 C CA . SER A 1 72 ? 21.094 12.233 -29.610 1.00 85.06 72 SER A CA 1
ATOM 587 C C . SER A 1 72 ? 21.048 13.430 -30.566 1.00 85.06 72 SER A C 1
ATOM 589 O O . SER A 1 72 ? 19.954 13.933 -30.829 1.00 85.06 72 SER A O 1
ATOM 591 N N . TYR A 1 73 ? 22.204 13.868 -31.084 1.00 84.00 73 TYR A N 1
ATOM 592 C CA . TYR A 1 73 ? 22.322 14.983 -32.032 1.00 84.00 73 TYR A CA 1
ATOM 593 C C . TYR A 1 73 ? 22.115 14.564 -33.494 1.00 84.00 73 TYR A C 1
ATOM 595 O O . TYR A 1 73 ? 22.054 15.426 -34.369 1.00 84.00 73 TYR A O 1
ATOM 603 N N . GLU A 1 74 ? 22.031 13.261 -33.758 1.00 81.88 74 GLU A N 1
ATOM 604 C CA . GLU A 1 74 ? 21.788 12.706 -35.089 1.00 81.88 74 GLU A CA 1
ATOM 605 C C . GLU A 1 74 ? 20.294 12.823 -35.474 1.00 81.88 74 GLU A C 1
ATOM 607 O O . GLU A 1 74 ? 19.425 13.058 -34.626 1.00 81.88 74 GLU A O 1
ATOM 612 N N . GLU A 1 75 ? 19.973 12.673 -36.764 1.00 82.12 75 GLU A N 1
ATOM 613 C CA . GLU A 1 75 ? 18.599 12.797 -37.277 1.00 82.12 75 GLU A CA 1
ATOM 614 C C . GLU A 1 75 ? 17.618 11.797 -36.634 1.00 82.12 75 GLU A C 1
ATOM 616 O O . GLU A 1 75 ? 17.987 10.687 -36.251 1.00 82.12 75 GLU A O 1
ATOM 621 N N . LEU A 1 76 ? 16.336 12.178 -36.542 1.00 71.75 76 LEU A N 1
ATOM 622 C CA . LEU A 1 76 ? 15.309 11.406 -35.827 1.00 71.75 76 LEU A CA 1
ATOM 623 C C . LEU A 1 76 ? 15.135 9.967 -36.349 1.00 71.75 76 LEU A C 1
ATOM 625 O O . LEU A 1 76 ? 14.879 9.072 -35.552 1.00 71.75 76 LEU A O 1
ATOM 629 N N . ASP A 1 77 ? 15.305 9.754 -37.656 1.00 75.00 77 ASP A N 1
ATOM 630 C CA . ASP A 1 77 ? 15.139 8.452 -38.321 1.00 75.00 77 ASP A CA 1
ATOM 631 C C . ASP A 1 77 ? 16.460 7.675 -38.465 1.00 75.00 77 ASP A C 1
ATOM 633 O O . ASP A 1 77 ? 16.521 6.645 -39.145 1.00 75.00 77 ASP A O 1
ATOM 637 N N . CYS A 1 78 ? 17.554 8.152 -37.861 1.00 76.62 78 CYS A N 1
ATOM 638 C CA . CYS A 1 78 ? 18.833 7.477 -38.010 1.00 76.62 78 CYS A CA 1
ATOM 639 C C . CYS A 1 78 ? 18.909 6.213 -37.117 1.00 76.62 78 CYS A C 1
ATOM 641 O O . CYS A 1 78 ? 18.617 6.266 -35.917 1.00 76.62 78 CYS A O 1
ATOM 643 N N . PRO A 1 79 ? 19.406 5.073 -37.638 1.00 77.62 79 PRO A N 1
ATOM 644 C CA . PRO A 1 79 ? 19.577 3.848 -36.846 1.00 77.62 79 PRO A CA 1
ATOM 645 C C . PRO A 1 79 ? 20.535 3.996 -35.651 1.00 77.62 79 PRO A C 1
ATOM 647 O O . PRO A 1 79 ? 20.561 3.154 -34.763 1.00 77.62 79 PRO A O 1
ATOM 650 N N . ARG A 1 80 ? 21.357 5.055 -35.623 1.00 80.31 80 ARG A N 1
ATOM 651 C CA . ARG A 1 80 ? 22.297 5.348 -34.526 1.00 80.31 80 ARG A CA 1
ATOM 652 C C . ARG A 1 80 ? 21.606 5.908 -33.280 1.00 80.31 80 ARG A C 1
ATOM 654 O O . ARG A 1 80 ? 22.144 5.793 -32.178 1.00 80.31 80 ARG A O 1
ATOM 661 N N . ARG A 1 81 ? 20.430 6.515 -33.448 1.00 85.56 81 ARG A N 1
ATOM 662 C CA . ARG A 1 81 ? 19.654 7.139 -32.369 1.00 85.56 81 ARG A CA 1
ATOM 663 C C . ARG A 1 81 ? 18.690 6.164 -31.697 1.00 85.56 81 ARG A C 1
ATOM 665 O O . ARG A 1 81 ? 18.330 6.368 -30.541 1.00 85.56 81 ARG A O 1
ATOM 672 N N . GLU A 1 82 ? 18.348 5.069 -32.375 1.00 86.94 82 GLU A N 1
ATOM 673 C CA . GLU A 1 82 ? 17.383 4.063 -31.918 1.00 86.94 82 GLU A CA 1
ATOM 674 C C . GLU A 1 82 ? 17.679 3.560 -30.493 1.00 86.94 82 GLU A C 1
ATOM 676 O O . GLU A 1 82 ? 16.803 3.589 -29.624 1.00 86.94 82 GLU A O 1
ATOM 681 N N . GLN A 1 83 ? 18.936 3.196 -30.202 1.00 88.25 83 GLN A N 1
ATOM 682 C CA . GLN A 1 83 ? 19.327 2.747 -28.862 1.00 88.25 83 GLN A CA 1
ATOM 683 C C . GLN A 1 83 ? 19.161 3.855 -27.804 1.00 88.25 83 GLN A C 1
ATOM 685 O O . GLN A 1 83 ? 18.713 3.585 -26.685 1.00 88.25 83 GLN A O 1
ATOM 690 N N . TYR A 1 84 ? 19.513 5.103 -28.132 1.00 90.25 84 TYR A N 1
ATOM 691 C CA . TYR A 1 84 ? 19.384 6.238 -27.214 1.00 90.25 84 TYR A CA 1
ATOM 692 C C . TYR A 1 84 ? 17.913 6.522 -26.888 1.00 90.25 84 TYR A C 1
ATOM 694 O O . TYR A 1 84 ? 17.556 6.633 -25.711 1.00 90.25 84 TYR A O 1
ATOM 702 N N . ASP A 1 85 ? 17.052 6.564 -27.906 1.00 91.12 85 ASP A N 1
ATOM 703 C CA . ASP A 1 85 ? 15.619 6.817 -27.751 1.00 91.12 85 ASP A CA 1
ATOM 704 C C . ASP A 1 85 ? 14.933 5.734 -26.912 1.00 91.12 85 ASP A C 1
ATOM 706 O O . ASP A 1 85 ? 14.156 6.051 -26.004 1.00 91.12 85 ASP A O 1
ATOM 710 N N . MET A 1 86 ? 15.269 4.459 -27.143 1.00 90.94 86 MET A N 1
ATOM 711 C CA . MET A 1 86 ? 14.765 3.350 -26.329 1.00 90.94 86 MET A CA 1
ATOM 712 C C . MET A 1 86 ? 15.179 3.491 -24.862 1.00 90.94 86 MET A C 1
ATOM 714 O O . MET A 1 86 ? 14.345 3.326 -23.971 1.00 90.94 86 MET A O 1
ATOM 718 N N . ILE A 1 87 ? 16.440 3.848 -24.588 1.00 92.44 87 ILE A N 1
ATOM 719 C CA . ILE A 1 87 ? 16.926 4.049 -23.215 1.00 92.44 87 ILE A CA 1
ATOM 720 C C . ILE A 1 87 ? 16.221 5.241 -22.558 1.00 92.44 87 ILE A C 1
ATOM 722 O O . ILE A 1 87 ? 15.871 5.160 -21.379 1.00 92.44 87 ILE A O 1
ATOM 726 N N . MET A 1 88 ? 15.978 6.335 -23.286 1.00 93.81 88 MET A N 1
ATOM 727 C CA . MET A 1 88 ? 15.245 7.485 -22.746 1.00 93.81 88 MET A CA 1
ATOM 728 C C . MET A 1 88 ? 13.788 7.132 -22.440 1.00 93.81 88 MET A C 1
ATOM 730 O O . MET A 1 88 ? 13.301 7.449 -21.350 1.00 93.81 88 MET A O 1
ATOM 734 N N . LYS A 1 89 ? 13.107 6.420 -23.348 1.00 93.81 89 LYS A N 1
ATOM 735 C CA . LYS A 1 89 ? 11.737 5.938 -23.126 1.00 93.81 89 LYS A CA 1
ATOM 736 C C . LYS A 1 89 ? 11.673 5.003 -21.917 1.00 93.81 89 LYS A C 1
ATOM 738 O O . LYS A 1 89 ? 10.824 5.191 -21.048 1.00 93.81 89 LYS A O 1
ATOM 743 N N . LEU A 1 90 ? 12.611 4.062 -21.814 1.00 95.12 90 LEU A N 1
ATOM 744 C CA . LEU A 1 90 ? 12.707 3.120 -20.701 1.00 95.12 90 LEU A CA 1
ATOM 745 C C . LEU A 1 90 ? 12.968 3.838 -19.367 1.00 95.12 90 LEU A C 1
ATOM 747 O O . LEU A 1 90 ? 12.307 3.537 -18.380 1.00 95.12 90 LEU A O 1
ATOM 751 N N . ARG A 1 91 ? 13.854 4.845 -19.324 1.00 94.44 91 ARG A N 1
ATOM 752 C CA . ARG A 1 91 ? 14.079 5.667 -18.116 1.00 94.44 91 ARG A CA 1
ATOM 753 C C . ARG A 1 91 ? 12.813 6.383 -17.655 1.00 94.44 91 ARG A C 1
ATOM 755 O O . ARG A 1 91 ? 12.521 6.372 -16.461 1.00 94.44 91 ARG A O 1
ATOM 762 N N . LYS A 1 92 ? 12.069 6.985 -18.588 1.00 95.69 92 LYS A N 1
ATOM 763 C CA . LYS A 1 92 ? 10.809 7.670 -18.281 1.00 95.69 92 LYS A CA 1
ATOM 764 C C . LYS A 1 92 ? 9.769 6.688 -17.736 1.00 95.69 92 LYS A C 1
ATOM 766 O O . LYS A 1 92 ? 9.227 6.918 -16.659 1.00 95.69 92 LYS A O 1
ATOM 771 N N . LEU A 1 93 ? 9.556 5.573 -18.433 1.00 95.25 93 LEU A N 1
ATOM 772 C CA . LEU A 1 93 ? 8.559 4.577 -18.046 1.00 95.25 93 LEU A CA 1
ATOM 773 C C . LEU A 1 93 ? 8.908 3.895 -16.715 1.00 95.25 93 LEU A C 1
ATOM 775 O O . LEU A 1 93 ? 8.031 3.677 -15.886 1.00 95.25 93 LEU A O 1
ATOM 779 N N . MET A 1 94 ? 10.192 3.621 -16.455 1.00 95.31 94 MET A N 1
ATOM 780 C CA . MET A 1 94 ? 10.635 3.108 -15.154 1.00 95.31 94 MET A CA 1
ATOM 781 C C . MET A 1 94 ? 10.348 4.093 -14.020 1.00 95.31 94 MET A C 1
ATOM 783 O O . MET A 1 94 ? 9.971 3.667 -12.932 1.00 95.31 94 MET A O 1
ATOM 787 N N . ALA A 1 95 ? 10.522 5.400 -14.241 1.00 95.88 95 ALA A N 1
ATOM 788 C CA . ALA A 1 95 ? 10.199 6.400 -13.227 1.00 95.88 95 ALA A CA 1
ATOM 789 C C . ALA A 1 95 ? 8.695 6.406 -12.908 1.00 95.88 95 ALA A C 1
ATOM 791 O O . ALA A 1 95 ? 8.319 6.369 -11.736 1.00 95.88 95 ALA A O 1
ATOM 792 N N . GLU A 1 96 ? 7.847 6.373 -13.940 1.00 95.25 96 GLU A N 1
ATOM 793 C CA . GLU A 1 96 ? 6.387 6.301 -13.798 1.00 95.25 96 GLU A CA 1
ATOM 794 C C . GLU A 1 96 ? 5.947 5.005 -13.099 1.00 95.25 96 GLU A C 1
ATOM 796 O O . GLU A 1 96 ? 5.134 5.046 -12.173 1.00 95.25 96 GLU A O 1
ATOM 801 N N . TYR A 1 97 ? 6.545 3.866 -13.461 1.00 95.19 97 TYR A N 1
ATOM 802 C CA . TYR A 1 97 ? 6.296 2.578 -12.818 1.00 95.19 97 TYR A CA 1
ATOM 803 C C . TYR A 1 97 ? 6.677 2.588 -11.334 1.00 95.19 97 TYR A C 1
ATOM 805 O O . TYR A 1 97 ? 5.868 2.207 -10.489 1.00 95.19 97 TYR A O 1
ATOM 813 N N . HIS A 1 98 ? 7.879 3.057 -10.985 1.00 93.75 98 HIS A N 1
ATOM 814 C CA . HIS A 1 98 ? 8.313 3.122 -9.588 1.00 93.75 98 HIS A CA 1
ATOM 815 C C . HIS A 1 98 ? 7.445 4.075 -8.761 1.00 93.75 98 HIS A C 1
ATOM 817 O O . HIS A 1 98 ? 7.125 3.767 -7.613 1.00 93.75 98 HIS A O 1
ATOM 823 N N . GLN A 1 99 ? 7.023 5.200 -9.341 1.00 94.25 99 GLN A N 1
ATOM 824 C CA . GLN A 1 99 ? 6.106 6.132 -8.693 1.00 94.25 99 GLN A CA 1
ATOM 825 C C . GLN A 1 99 ? 4.730 5.491 -8.457 1.00 94.25 99 GLN A C 1
ATOM 827 O O . GLN A 1 99 ? 4.194 5.577 -7.351 1.00 94.25 99 GLN A O 1
ATOM 832 N N . ALA A 1 100 ? 4.179 4.800 -9.458 1.00 92.56 100 ALA A N 1
ATOM 833 C CA . ALA A 1 100 ? 2.921 4.072 -9.324 1.00 92.56 100 ALA A CA 1
ATOM 834 C C . ALA A 1 100 ? 3.017 2.954 -8.274 1.00 92.56 100 ALA A C 1
ATOM 836 O O . ALA A 1 100 ? 2.110 2.796 -7.457 1.00 92.56 100 ALA A O 1
ATOM 837 N N . LEU A 1 101 ? 4.129 2.217 -8.247 1.00 91.62 101 LEU A N 1
ATOM 838 C CA . LEU A 1 101 ? 4.388 1.162 -7.270 1.00 91.62 101 LEU A CA 1
ATOM 839 C C . LEU A 1 101 ? 4.493 1.721 -5.847 1.00 91.62 101 LEU A C 1
ATOM 841 O O . LEU A 1 101 ? 3.937 1.140 -4.915 1.00 91.62 101 LEU A O 1
ATOM 845 N N . TYR A 1 102 ? 5.170 2.860 -5.682 1.00 91.19 102 TYR A N 1
ATOM 846 C CA . TYR A 1 102 ? 5.269 3.552 -4.402 1.00 91.19 102 TYR A CA 1
ATOM 847 C C . TYR A 1 102 ? 3.887 3.974 -3.897 1.00 91.19 102 TYR A C 1
ATOM 849 O O . TYR A 1 102 ? 3.505 3.608 -2.788 1.00 91.19 102 TYR A O 1
ATOM 857 N N . PHE A 1 103 ? 3.089 4.651 -4.728 1.00 87.81 103 PHE A N 1
ATOM 858 C CA . PHE A 1 103 ? 1.730 5.030 -4.339 1.00 87.81 103 PHE A CA 1
ATOM 859 C C . PHE A 1 103 ? 0.849 3.823 -4.043 1.00 87.81 103 PHE A C 1
ATOM 861 O O . PHE A 1 103 ? 0.081 3.850 -3.085 1.00 87.81 103 PHE A O 1
ATOM 868 N N . TYR A 1 104 ? 0.981 2.745 -4.813 1.00 87.94 104 TYR A N 1
ATOM 869 C CA . TYR A 1 104 ? 0.227 1.528 -4.557 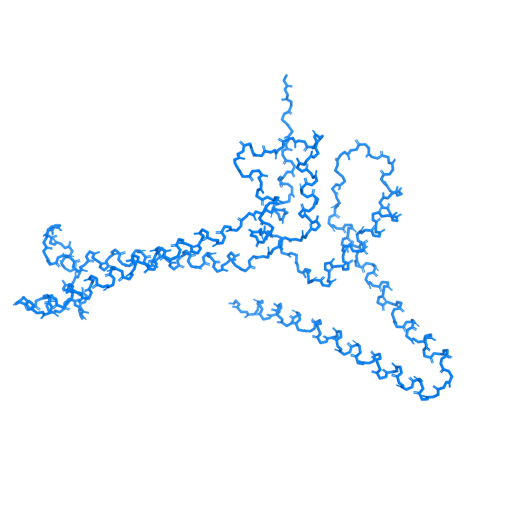1.00 87.94 104 TYR A CA 1
ATOM 870 C C . TYR A 1 104 ? 0.605 0.891 -3.215 1.00 87.94 104 TYR A C 1
ATOM 872 O O . TYR A 1 104 ? -0.276 0.479 -2.464 1.00 87.94 104 TYR A O 1
ATOM 880 N N . LYS A 1 105 ? 1.895 0.878 -2.862 1.00 85.88 105 LYS A N 1
ATOM 881 C CA . LYS A 1 105 ? 2.367 0.431 -1.545 1.00 85.88 105 LYS A CA 1
ATOM 882 C C . LYS A 1 105 ? 1.759 1.268 -0.417 1.00 85.88 105 LYS A C 1
ATOM 884 O O . LYS A 1 105 ? 1.249 0.694 0.542 1.00 85.88 105 LYS A O 1
ATOM 889 N N . GLU A 1 106 ? 1.778 2.593 -0.542 1.00 84.44 106 GLU A N 1
ATOM 890 C CA . GLU A 1 106 ? 1.164 3.492 0.445 1.00 84.44 106 GLU A CA 1
ATOM 891 C C . GLU A 1 106 ? -0.353 3.254 0.547 1.00 84.44 106 GLU A C 1
ATOM 893 O O . GLU A 1 106 ? -0.902 3.185 1.642 1.00 84.44 106 GLU A O 1
ATOM 898 N N . MET A 1 107 ? -1.037 3.015 -0.577 1.00 82.31 107 MET A N 1
ATOM 899 C CA . MET A 1 107 ? -2.463 2.668 -0.587 1.00 82.31 107 MET A CA 1
ATOM 900 C C . MET A 1 107 ? -2.763 1.313 0.064 1.00 82.31 107 MET A C 1
ATOM 902 O O . MET A 1 107 ? -3.819 1.158 0.674 1.00 82.31 107 MET A O 1
ATOM 906 N N . LEU A 1 108 ? -1.865 0.330 -0.049 1.00 80.06 108 LEU A N 1
ATOM 907 C CA . LEU A 1 108 ? -1.995 -0.958 0.639 1.00 80.06 108 LEU A CA 1
ATOM 908 C C . LEU A 1 108 ? -1.781 -0.840 2.153 1.00 80.06 108 LEU A C 1
ATOM 910 O O . LEU A 1 108 ? -2.317 -1.658 2.898 1.00 80.06 108 LEU A O 1
ATOM 914 N N . ALA A 1 109 ? -1.022 0.161 2.606 1.00 79.06 109 ALA A N 1
ATOM 915 C CA . ALA A 1 109 ? -0.859 0.456 4.026 1.00 79.06 109 ALA A CA 1
ATOM 916 C C . ALA A 1 109 ? -2.115 1.101 4.643 1.00 79.06 109 ALA A C 1
ATOM 918 O O . ALA A 1 109 ? -2.286 1.067 5.863 1.00 79.06 109 ALA A O 1
ATOM 919 N N . LEU A 1 110 ? -3.015 1.655 3.819 1.00 77.62 110 LEU A N 1
ATOM 920 C CA . LEU A 1 110 ? -4.286 2.201 4.287 1.00 77.62 110 LEU A CA 1
ATOM 921 C C . LEU A 1 110 ? -5.209 1.088 4.790 1.00 77.62 110 LEU A C 1
ATOM 923 O O . LEU A 1 110 ? -5.331 0.011 4.203 1.00 77.62 110 LEU A O 1
ATOM 927 N N . ARG A 1 111 ? -5.899 1.369 5.896 1.00 71.06 111 ARG A N 1
ATOM 928 C CA . ARG A 1 111 ? -6.746 0.392 6.578 1.00 71.06 111 ARG A CA 1
ATOM 929 C C . ARG A 1 111 ? -8.131 0.305 5.942 1.00 71.06 111 ARG A C 1
ATOM 931 O O . ARG A 1 111 ? -8.686 1.305 5.483 1.00 71.06 111 ARG A O 1
ATOM 938 N N . SER A 1 112 ? -8.724 -0.885 5.996 1.00 72.25 112 SER A N 1
ATOM 939 C CA . SER A 1 112 ? -10.142 -1.072 5.683 1.00 72.25 112 SER A CA 1
ATOM 940 C C . SER A 1 112 ? -11.027 -0.370 6.723 1.00 72.25 112 SER A C 1
ATOM 942 O O . SER A 1 112 ? -10.693 -0.378 7.915 1.00 72.25 112 SER A O 1
ATOM 944 N N . PRO A 1 113 ? -12.149 0.239 6.302 1.00 72.44 113 PRO A N 1
ATOM 945 C CA . PRO A 1 113 ? -13.071 0.909 7.205 1.00 72.44 113 PRO A CA 1
ATOM 946 C C . PRO A 1 113 ? -13.730 -0.087 8.158 1.00 72.44 113 PRO A C 1
ATOM 948 O O . PRO A 1 113 ? -13.895 -1.269 7.862 1.00 72.44 113 PRO A O 1
ATOM 951 N N . HIS A 1 114 ? -14.147 0.410 9.317 1.00 68.31 114 HIS A N 1
ATOM 952 C CA . HIS A 1 114 ? -14.889 -0.397 10.274 1.00 68.31 114 HIS A CA 1
ATOM 953 C C . HIS A 1 114 ? -16.339 -0.635 9.807 1.00 68.31 114 HIS A C 1
ATOM 955 O O . HIS A 1 114 ? -17.009 0.310 9.390 1.00 68.31 114 HIS A O 1
ATOM 961 N N . GLU A 1 115 ? -16.867 -1.855 9.975 1.00 67.44 115 GLU A N 1
ATOM 962 C CA . GLU A 1 115 ? -18.222 -2.250 9.534 1.00 67.44 115 GLU A CA 1
ATOM 963 C C . GLU A 1 115 ? -19.336 -1.333 10.062 1.00 67.44 115 GLU A C 1
ATOM 965 O O . GLU A 1 115 ? -20.264 -0.991 9.338 1.00 67.44 115 GLU A O 1
ATOM 970 N N . LYS A 1 116 ? -19.241 -0.881 11.320 1.00 63.91 116 LYS A N 1
ATOM 971 C CA . LYS A 1 116 ? -20.223 0.060 11.891 1.00 63.91 116 LYS A CA 1
ATOM 972 C C . LYS A 1 116 ? -20.189 1.445 11.238 1.00 63.91 116 LYS A C 1
ATOM 974 O O . LYS A 1 116 ? -21.251 1.987 10.974 1.00 63.91 116 LYS A O 1
ATOM 979 N N . LEU A 1 117 ? -19.006 1.990 10.936 1.00 69.12 117 LEU A N 1
ATOM 980 C CA . LEU A 1 117 ? -18.896 3.279 10.235 1.00 69.12 117 LEU A CA 1
ATOM 981 C C . LEU A 1 117 ? -19.449 3.167 8.812 1.00 69.12 117 LEU A C 1
ATOM 983 O O . LEU A 1 117 ? -20.118 4.079 8.334 1.00 69.12 117 LEU A O 1
ATOM 987 N N . LEU A 1 118 ? -19.217 2.024 8.161 1.00 73.38 118 LEU A N 1
ATOM 988 C CA . LEU A 1 118 ? -19.828 1.705 6.874 1.00 73.38 118 LEU A CA 1
ATOM 989 C C . LEU A 1 118 ? -21.359 1.627 6.984 1.00 73.38 118 LEU A C 1
ATOM 991 O O . LEU A 1 118 ? -22.061 2.161 6.129 1.00 73.38 118 LEU A O 1
ATOM 995 N N . GLY A 1 119 ? -21.874 0.997 8.043 1.00 70.62 119 GLY A N 1
ATOM 996 C CA . GLY A 1 119 ? -23.304 0.912 8.337 1.00 70.62 119 GLY A CA 1
ATOM 997 C C . GLY A 1 119 ? -23.943 2.281 8.567 1.00 70.62 119 GLY A C 1
ATOM 998 O O . GLY A 1 119 ? -24.957 2.585 7.941 1.00 70.62 119 GLY A O 1
ATOM 999 N N . ASP A 1 120 ? -23.313 3.127 9.383 1.00 69.06 120 ASP A N 1
ATOM 1000 C CA . ASP A 1 120 ? -23.756 4.498 9.653 1.00 69.06 120 ASP A CA 1
ATOM 1001 C C . ASP A 1 120 ? -23.736 5.348 8.373 1.00 69.06 120 ASP A C 1
ATOM 1003 O O . ASP A 1 120 ? -24.679 6.096 8.109 1.00 69.06 120 ASP A O 1
ATOM 1007 N N . LEU A 1 121 ? -22.701 5.201 7.533 1.00 72.94 121 LEU A N 1
ATOM 1008 C CA . LEU A 1 121 ? -22.612 5.868 6.232 1.00 72.94 121 LEU A CA 1
ATOM 1009 C C . LEU A 1 121 ? -23.720 5.394 5.284 1.00 72.94 121 LEU A C 1
ATOM 1011 O O . LEU A 1 121 ? -24.381 6.214 4.646 1.00 72.94 121 LEU A O 1
ATOM 1015 N N . ARG A 1 122 ? -23.953 4.080 5.198 1.00 75.44 122 ARG A N 1
ATOM 1016 C CA . ARG A 1 122 ? -25.011 3.490 4.368 1.00 75.44 122 ARG A CA 1
ATOM 1017 C C . ARG A 1 122 ? -26.384 3.981 4.824 1.00 75.44 122 ARG A C 1
ATOM 1019 O O . ARG A 1 122 ? -27.182 4.438 4.007 1.00 75.44 122 ARG A O 1
ATOM 1026 N N . GLU A 1 123 ? -26.643 3.973 6.129 1.00 72.31 123 GLU A N 1
ATOM 1027 C CA . GLU A 1 123 ? -27.879 4.501 6.704 1.00 72.31 123 GLU A CA 1
ATOM 1028 C C . GLU A 1 123 ? -28.044 6.001 6.417 1.00 72.31 123 GLU A C 1
ATOM 1030 O O . GLU A 1 123 ? -29.126 6.442 6.016 1.00 72.31 123 GLU A O 1
ATOM 1035 N N . TRP A 1 124 ? -26.974 6.783 6.563 1.00 68.38 124 TRP A N 1
ATOM 1036 C CA . TRP A 1 124 ? -26.970 8.207 6.244 1.00 68.38 124 TRP A CA 1
ATOM 1037 C C . TRP A 1 124 ? -27.294 8.467 4.764 1.00 68.38 124 TRP A C 1
ATOM 1039 O O . TRP A 1 124 ? -28.161 9.292 4.475 1.00 68.38 124 TRP A O 1
ATOM 1049 N N . MET A 1 125 ? -26.706 7.706 3.833 1.00 66.62 125 MET A N 1
ATOM 1050 C CA . MET A 1 125 ? -26.979 7.821 2.392 1.00 66.62 125 MET A CA 1
ATOM 1051 C C . MET A 1 125 ? -28.422 7.453 2.008 1.00 66.62 125 MET A C 1
ATOM 1053 O O . MET A 1 125 ? -28.973 8.007 1.049 1.00 66.62 125 MET A O 1
ATOM 1057 N N . HIS A 1 126 ? -29.062 6.533 2.738 1.00 69.44 126 HIS A N 1
ATOM 1058 C CA . HIS A 1 126 ? -30.455 6.152 2.487 1.00 69.44 126 HIS A CA 1
ATOM 1059 C C . HIS A 1 126 ? -31.477 7.115 3.109 1.00 69.44 126 HIS A C 1
ATOM 1061 O O . HIS A 1 126 ? -32.607 7.197 2.616 1.00 69.44 126 HIS A O 1
ATOM 1067 N N . ARG A 1 127 ? -31.118 7.863 4.163 1.00 66.75 127 ARG A N 1
ATOM 1068 C CA . ARG A 1 127 ? -32.050 8.752 4.873 1.00 66.75 127 ARG A CA 1
ATOM 1069 C C . ARG A 1 127 ? -32.422 9.983 4.022 1.00 66.75 127 ARG A C 1
ATOM 1071 O O . ARG A 1 127 ? -31.579 10.833 3.746 1.00 66.75 127 ARG A O 1
ATOM 1078 N N . PRO A 1 128 ? -33.710 10.172 3.665 1.00 57.59 128 PRO A N 1
ATOM 1079 C CA . PRO A 1 128 ? -34.138 11.260 2.778 1.00 57.59 128 PRO A CA 1
ATOM 1080 C C . PRO A 1 128 ? -34.053 12.661 3.408 1.00 57.59 128 PRO A C 1
ATOM 1082 O O . PRO A 1 128 ? -34.190 13.654 2.696 1.00 57.59 128 PRO A O 1
ATOM 1085 N N . SER A 1 129 ? -33.838 12.757 4.723 1.00 54.59 129 SER A N 1
ATOM 1086 C CA . SER A 1 129 ? -33.907 14.004 5.488 1.00 54.59 129 SER A CA 1
ATOM 1087 C C . SER A 1 129 ? -32.559 14.697 5.732 1.00 54.59 129 SER A C 1
ATOM 1089 O O . SER A 1 129 ? -32.556 15.750 6.357 1.00 54.59 129 SER A O 1
ATOM 1091 N N . MET A 1 130 ? -31.429 14.119 5.305 1.00 53.28 130 MET A N 1
ATOM 1092 C CA . MET A 1 130 ? -30.071 14.594 5.651 1.00 53.28 130 MET A CA 1
ATOM 1093 C C . MET A 1 130 ? -29.225 15.047 4.455 1.00 53.28 130 MET A C 1
ATOM 1095 O O . MET A 1 130 ? -28.002 15.065 4.512 1.00 53.28 130 MET A O 1
ATOM 1099 N N . GLY A 1 131 ? -29.887 15.486 3.386 1.00 49.03 131 GLY A N 1
ATOM 1100 C CA . GLY A 1 131 ? -29.213 15.886 2.159 1.00 49.03 131 GLY A CA 1
ATOM 1101 C C . GLY A 1 131 ? -29.046 14.670 1.269 1.00 49.03 131 GLY A C 1
ATOM 1102 O O . GLY A 1 131 ? -28.336 13.721 1.574 1.00 49.03 131 GLY A O 1
ATOM 1103 N N . ARG A 1 132 ? -29.754 14.690 0.145 1.00 48.47 132 ARG A N 1
ATOM 1104 C CA . ARG A 1 132 ? -29.714 13.670 -0.898 1.00 48.47 132 ARG A CA 1
ATOM 1105 C C . ARG A 1 132 ? -28.367 13.754 -1.639 1.00 48.47 132 ARG A C 1
ATOM 1107 O O . ARG A 1 132 ? -28.361 13.921 -2.852 1.00 48.47 132 ARG A O 1
ATOM 1114 N N . ILE A 1 133 ? -27.237 13.670 -0.931 1.00 55.31 133 ILE A N 1
ATOM 1115 C CA . ILE A 1 133 ? -25.887 13.641 -1.507 1.00 55.31 133 ILE A CA 1
ATOM 1116 C C . ILE A 1 133 ? -25.625 12.214 -1.996 1.00 55.31 133 ILE A C 1
ATOM 1118 O O . ILE A 1 133 ? -24.702 11.527 -1.583 1.00 55.31 133 ILE A O 1
ATOM 1122 N N . ARG A 1 134 ? -26.492 11.733 -2.889 1.00 53.97 134 ARG A N 1
ATOM 1123 C CA . ARG A 1 134 ? -26.076 10.709 -3.834 1.00 53.97 134 ARG A CA 1
ATOM 1124 C C . ARG A 1 134 ? -25.304 11.479 -4.882 1.00 53.97 134 ARG A C 1
ATOM 1126 O O . ARG A 1 134 ? -25.912 12.242 -5.631 1.00 53.97 134 ARG A O 1
ATOM 1133 N N . ILE A 1 135 ? -23.983 11.322 -4.907 1.00 56.34 135 ILE A N 1
ATOM 1134 C CA . ILE A 1 135 ? -23.216 11.684 -6.097 1.00 56.34 135 ILE A CA 1
ATOM 1135 C C . ILE A 1 135 ? -23.882 10.885 -7.218 1.00 56.34 135 ILE A C 1
ATOM 1137 O O . ILE A 1 135 ? -23.871 9.657 -7.196 1.00 56.34 135 ILE A O 1
ATOM 1141 N N . LEU A 1 136 ? -24.611 11.577 -8.095 1.00 56.47 136 LEU A N 1
ATOM 1142 C CA .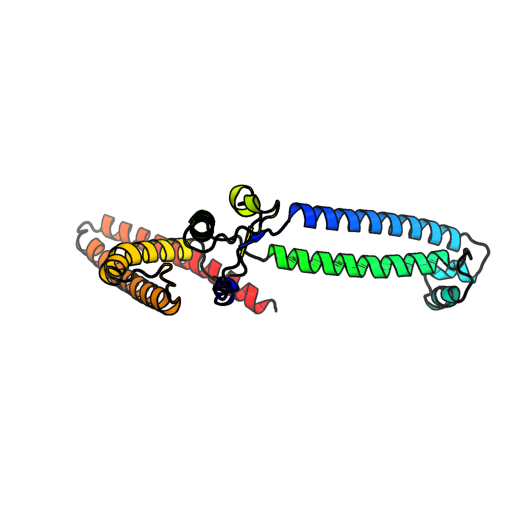 LEU A 1 136 ? -25.588 10.991 -9.015 1.00 56.47 136 LEU A CA 1
ATOM 1143 C C . LEU A 1 136 ? -24.870 10.348 -10.216 1.00 56.47 136 LEU A C 1
ATOM 1145 O O . LEU A 1 136 ? -25.104 10.690 -11.368 1.00 56.47 136 LEU A O 1
ATOM 1149 N N . SER A 1 137 ? -23.914 9.473 -9.929 1.00 58.81 137 SER A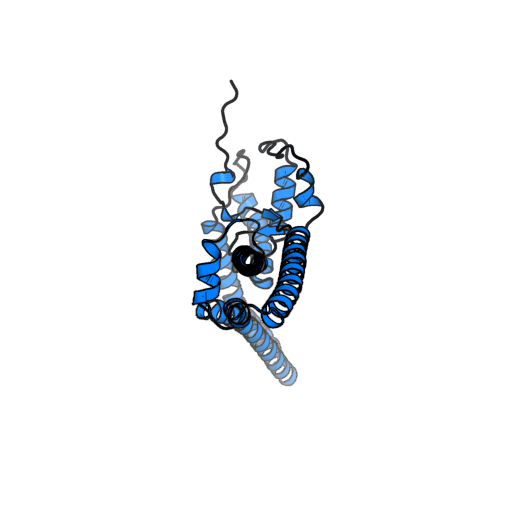 N 1
ATOM 1150 C CA . SER A 1 137 ? -23.055 8.774 -10.878 1.00 58.81 137 SER A CA 1
ATOM 1151 C C . SER A 1 137 ? -23.167 7.267 -10.665 1.00 58.81 137 SER A C 1
ATOM 1153 O O . SER A 1 137 ? -23.716 6.805 -9.666 1.00 58.81 137 SER A O 1
ATOM 1155 N N . TRP A 1 138 ? -22.632 6.486 -11.604 1.00 56.28 138 TRP A N 1
ATOM 1156 C CA . TRP A 1 138 ? -22.620 5.015 -11.587 1.00 56.28 138 TRP A CA 1
ATOM 1157 C C . TRP A 1 138 ? -21.968 4.394 -10.332 1.00 56.28 138 TRP A C 1
ATOM 1159 O O . TRP A 1 138 ? -22.151 3.210 -10.069 1.00 56.28 138 TRP A O 1
ATOM 1169 N N . ASP A 1 139 ? -21.264 5.207 -9.541 1.00 59.62 139 ASP A N 1
ATOM 1170 C CA . ASP A 1 139 ? -20.535 4.858 -8.317 1.00 59.62 139 ASP A CA 1
ATOM 1171 C C . ASP A 1 139 ? -21.426 4.690 -7.067 1.00 59.62 139 ASP A C 1
ATOM 1173 O O . ASP A 1 139 ? -20.951 4.342 -5.992 1.00 59.62 139 ASP A O 1
ATOM 1177 N N . TRP A 1 140 ? -22.743 4.903 -7.176 1.00 61.44 140 TRP A N 1
ATOM 1178 C CA . TRP A 1 140 ? -23.645 4.853 -6.014 1.00 61.44 140 TRP A CA 1
ATOM 1179 C C . TRP A 1 140 ? -23.704 3.484 -5.312 1.00 61.44 140 TRP A C 1
ATOM 1181 O O . TRP A 1 140 ? -24.084 3.425 -4.146 1.00 61.44 140 TRP A O 1
ATOM 1191 N N . ARG A 1 141 ? -23.318 2.393 -5.993 1.00 65.44 141 ARG A N 1
ATOM 1192 C CA . ARG A 1 141 ? -23.268 1.030 -5.425 1.00 65.44 141 ARG A CA 1
ATOM 1193 C C . ARG A 1 141 ? -21.947 0.677 -4.752 1.00 65.44 141 ARG A C 1
ATOM 1195 O O . ARG A 1 141 ? -21.850 -0.385 -4.145 1.00 65.44 141 ARG A O 1
ATOM 1202 N N . THR A 1 142 ? -20.933 1.531 -4.832 1.00 69.31 142 THR A N 1
ATOM 1203 C CA . THR A 1 142 ? -19.583 1.195 -4.359 1.00 69.31 142 THR A CA 1
ATOM 1204 C C . THR A 1 142 ? -19.542 0.819 -2.879 1.00 69.31 142 THR A C 1
ATOM 1206 O O . THR A 1 142 ? -18.857 -0.132 -2.512 1.00 69.31 142 THR A O 1
ATOM 1209 N N . TRP A 1 143 ? -20.359 1.460 -2.045 1.00 70.81 143 TRP A N 1
ATOM 1210 C CA . TRP A 1 143 ? -20.490 1.148 -0.614 1.00 70.81 143 TRP A CA 1
ATOM 1211 C C . TRP A 1 143 ? -21.515 0.043 -0.290 1.00 70.81 143 TRP A C 1
ATOM 1213 O O . TRP A 1 143 ? -21.765 -0.236 0.883 1.00 70.81 143 TRP A O 1
ATOM 1223 N N . GLU A 1 144 ? -22.153 -0.555 -1.299 1.00 68.50 144 GLU A N 1
ATOM 1224 C CA . GLU A 1 144 ? -23.097 -1.675 -1.155 1.00 68.50 144 GLU A CA 1
ATOM 1225 C C . GLU A 1 144 ? -22.503 -3.005 -1.641 1.00 68.50 144 GLU A C 1
ATOM 1227 O O . GLU A 1 144 ? -22.869 -4.055 -1.122 1.00 68.50 144 GLU A O 1
ATOM 1232 N N . THR A 1 145 ? -21.614 -2.974 -2.642 1.00 68.38 145 THR A N 1
ATOM 1233 C CA . THR A 1 145 ? -21.112 -4.187 -3.313 1.00 68.38 145 THR A CA 1
ATOM 1234 C C . THR A 1 145 ? -19.622 -4.453 -3.132 1.00 68.38 145 THR A C 1
ATOM 1236 O O . THR A 1 145 ? -19.171 -5.545 -3.464 1.00 68.38 145 THR A O 1
ATOM 1239 N N . CYS A 1 146 ? -18.836 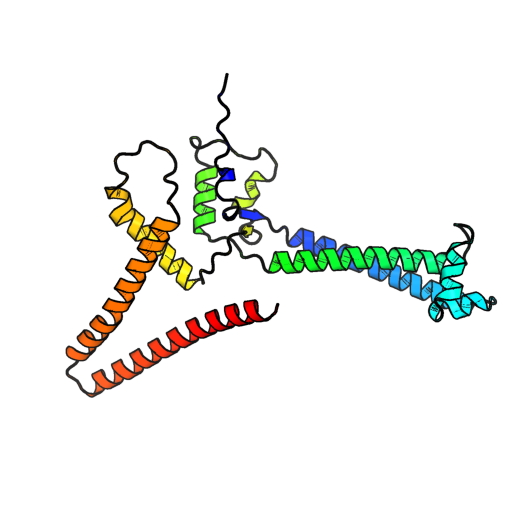-3.473 -2.681 1.00 64.31 146 CYS A N 1
ATOM 1240 C CA . CYS A 1 146 ? -17.372 -3.558 -2.684 1.00 64.31 146 CYS A CA 1
ATOM 1241 C C . CYS A 1 146 ? -16.758 -3.449 -1.283 1.00 64.31 146 CYS A C 1
ATOM 1243 O O . CYS A 1 146 ? -15.727 -2.802 -1.137 1.00 64.31 146 CYS A O 1
ATOM 1245 N N . ASP A 1 147 ? -17.356 -4.101 -0.281 1.00 67.69 147 ASP A N 1
ATOM 1246 C CA . ASP A 1 147 ? -16.934 -4.014 1.128 1.00 67.69 147 ASP A CA 1
ATOM 1247 C C . ASP A 1 147 ? -15.432 -4.342 1.335 1.00 67.69 147 ASP A C 1
ATOM 1249 O O . ASP A 1 147 ? -14.762 -3.689 2.136 1.00 67.69 147 ASP A O 1
ATOM 1253 N N . ASP A 1 148 ? -14.865 -5.256 0.535 1.00 70.75 148 ASP A N 1
ATOM 1254 C CA . ASP A 1 148 ? -13.454 -5.680 0.614 1.00 70.75 148 ASP A CA 1
ATOM 1255 C C . ASP A 1 148 ? -12.436 -4.679 0.018 1.00 70.75 148 ASP A C 1
ATOM 1257 O O . ASP A 1 148 ? -11.227 -4.778 0.263 1.00 70.75 148 ASP A O 1
ATOM 1261 N N . ASP A 1 149 ? -12.894 -3.719 -0.794 1.00 78.75 149 ASP A N 1
ATOM 1262 C CA . ASP A 1 149 ? -12.043 -2.764 -1.524 1.00 78.75 149 ASP A CA 1
ATOM 1263 C C . ASP A 1 149 ? -12.190 -1.323 -1.020 1.00 78.75 149 ASP A C 1
ATOM 1265 O O . ASP A 1 149 ? -11.798 -0.376 -1.701 1.00 78.75 149 ASP A O 1
ATOM 1269 N N . LEU A 1 150 ? -12.753 -1.144 0.173 1.00 80.94 150 LEU A N 1
ATOM 1270 C CA . LEU A 1 150 ? -12.887 0.161 0.807 1.00 80.94 150 LEU A CA 1
ATOM 1271 C C . LEU A 1 150 ? -11.683 0.471 1.700 1.00 80.94 150 LEU A C 1
ATOM 1273 O O . LEU A 1 150 ? -11.116 -0.405 2.357 1.00 80.94 150 LEU A O 1
ATOM 1277 N N . ILE A 1 151 ? -11.329 1.750 1.746 1.00 79.56 151 ILE A N 1
ATOM 1278 C CA . ILE A 1 151 ? -10.274 2.331 2.572 1.00 79.56 151 ILE A CA 1
ATOM 1279 C C . ILE A 1 151 ? -10.813 3.535 3.334 1.00 79.56 151 ILE A C 1
ATOM 1281 O O . ILE A 1 151 ? -11.730 4.226 2.883 1.00 79.56 151 ILE A O 1
ATOM 1285 N N . THR A 1 152 ? -10.219 3.795 4.491 1.00 76.25 152 THR A N 1
ATOM 1286 C CA . THR A 1 152 ? -10.457 5.014 5.261 1.00 76.25 152 THR A CA 1
ATOM 1287 C C . THR A 1 152 ? -9.140 5.710 5.574 1.00 76.25 152 THR A C 1
ATOM 1289 O O . THR A 1 152 ? -8.117 5.059 5.781 1.00 76.25 152 THR A O 1
ATOM 1292 N N . PHE A 1 153 ? -9.170 7.043 5.605 1.00 66.25 153 PHE A N 1
ATOM 1293 C CA . PHE A 1 153 ? -8.033 7.862 6.035 1.00 66.25 153 PHE A CA 1
ATOM 1294 C C . PHE A 1 153 ? -7.954 8.017 7.557 1.00 66.25 153 PHE A C 1
ATOM 1296 O O . PHE A 1 153 ? -7.086 8.732 8.062 1.00 66.25 153 PHE A O 1
ATOM 1303 N N . GLU A 1 154 ? -8.865 7.393 8.308 1.00 63.09 154 GLU A N 1
ATOM 1304 C CA . GLU A 1 154 ? -8.835 7.465 9.758 1.00 63.09 154 GLU A CA 1
ATOM 1305 C C . GLU A 1 154 ? -7.621 6.690 10.297 1.00 63.09 154 GLU A C 1
ATOM 1307 O O . GLU A 1 154 ? -7.598 5.458 10.303 1.00 63.09 154 GLU A O 1
ATOM 1312 N N . ASN A 1 155 ? -6.634 7.419 10.834 1.00 52.09 155 ASN A N 1
ATOM 1313 C CA . ASN A 1 155 ? -5.548 6.890 11.675 1.00 52.09 155 ASN A CA 1
ATOM 1314 C C . ASN A 1 155 ? -6.078 6.462 13.057 1.00 52.09 155 ASN A C 1
ATOM 1316 O O . ASN A 1 155 ? -5.538 6.806 14.109 1.00 52.09 155 ASN A O 1
ATOM 1320 N N . SER A 1 156 ? -7.191 5.735 13.069 1.00 51.03 156 SER A N 1
ATOM 1321 C CA . SER A 1 156 ? -7.730 5.119 14.264 1.00 51.03 156 SER A CA 1
ATOM 1322 C C . SER A 1 156 ? -6.798 3.970 14.637 1.00 51.03 156 SER A C 1
ATOM 1324 O O . SER A 1 156 ? -6.894 2.866 14.099 1.00 51.03 156 SER A O 1
ATOM 1326 N N . THR A 1 157 ? -5.900 4.232 15.587 1.00 47.84 157 THR A N 1
ATOM 1327 C CA . THR A 1 157 ? -5.020 3.273 16.286 1.00 47.84 157 THR A CA 1
ATOM 1328 C C . THR A 1 157 ? -5.789 2.179 17.042 1.00 47.84 157 THR A C 1
ATOM 1330 O O . THR A 1 157 ? -5.287 1.530 17.953 1.00 47.84 157 THR A O 1
ATOM 1333 N N . MET A 1 158 ? -7.067 1.975 16.729 1.00 49.62 158 MET A N 1
ATOM 1334 C CA . MET A 1 158 ? -7.897 1.012 17.416 1.00 49.62 158 MET A CA 1
ATOM 1335 C C . MET A 1 158 ? -7.691 -0.368 16.811 1.00 49.62 158 MET A C 1
ATOM 1337 O O . MET A 1 158 ? -8.290 -0.720 15.796 1.00 49.62 158 MET A O 1
ATOM 1341 N N . ASP A 1 159 ? -6.852 -1.176 17.450 1.00 55.22 159 ASP A N 1
ATOM 1342 C CA . ASP A 1 159 ? -6.817 -2.627 17.257 1.00 55.22 159 ASP A CA 1
ATOM 1343 C C . ASP A 1 159 ? -8.215 -3.249 17.275 1.00 55.22 159 ASP A C 1
ATOM 1345 O O . ASP A 1 159 ? -9.127 -2.712 17.896 1.00 55.22 159 ASP A O 1
ATOM 1349 N N . ARG A 1 160 ? -8.393 -4.424 16.653 1.00 51.88 160 ARG A N 1
ATOM 1350 C CA . ARG A 1 160 ? -9.696 -5.126 16.594 1.00 51.88 160 ARG A CA 1
ATOM 1351 C C . ARG A 1 160 ? -10.362 -5.301 17.968 1.00 51.88 160 ARG A C 1
ATOM 1353 O O . ARG A 1 160 ? -11.585 -5.314 18.069 1.00 51.88 160 ARG A O 1
ATOM 1360 N N . LEU A 1 161 ? -9.569 -5.438 19.033 1.00 48.09 161 LEU A N 1
ATOM 1361 C CA . LEU A 1 161 ? -10.072 -5.496 20.408 1.00 48.09 161 LEU A CA 1
ATOM 1362 C C . LEU A 1 161 ? -10.472 -4.119 20.939 1.00 48.09 161 LEU A C 1
ATOM 1364 O O . LEU A 1 161 ? -11.528 -3.977 21.552 1.00 48.09 161 LEU A O 1
ATOM 1368 N N . THR A 1 162 ? -9.651 -3.106 20.680 1.00 55.62 162 THR A N 1
ATOM 1369 C CA . THR A 1 162 ? -9.908 -1.716 21.062 1.00 55.62 162 THR A CA 1
ATOM 1370 C C . THR A 1 162 ? -11.122 -1.159 20.326 1.00 55.62 162 THR A C 1
ATOM 1372 O O . THR A 1 162 ? -11.919 -0.448 20.932 1.00 55.62 162 THR A O 1
ATOM 1375 N N . SER A 1 163 ? -11.331 -1.530 19.060 1.00 59.69 163 SER A N 1
ATOM 1376 C CA . SER A 1 163 ? -12.536 -1.188 18.312 1.00 59.69 163 SER A CA 1
ATOM 1377 C C . SER A 1 163 ? -13.750 -1.882 18.926 1.00 59.69 163 SER A C 1
ATOM 1379 O O . SER A 1 163 ? -14.699 -1.202 19.302 1.00 59.69 163 SER A O 1
ATOM 1381 N N . LEU A 1 164 ? -13.711 -3.199 19.152 1.00 56.09 164 LEU A N 1
ATOM 1382 C CA . LEU A 1 164 ? -14.827 -3.936 19.755 1.00 56.09 164 LEU A CA 1
ATOM 1383 C C . LEU A 1 164 ? -15.211 -3.395 21.142 1.00 56.09 164 LEU A C 1
ATOM 1385 O O . LEU A 1 164 ? -16.398 -3.232 21.435 1.00 56.09 164 LEU A O 1
ATOM 1389 N N . MET A 1 165 ? -14.218 -3.063 21.971 1.00 56.91 165 MET A N 1
ATOM 1390 C CA . MET A 1 165 ? -14.413 -2.378 23.250 1.00 56.91 165 MET A CA 1
ATOM 1391 C C . MET A 1 165 ? -15.041 -1.003 23.044 1.00 56.91 165 MET A C 1
ATOM 1393 O O . MET A 1 165 ? -16.110 -0.747 23.589 1.00 56.91 165 MET A O 1
ATOM 1397 N N . THR A 1 166 ? -14.437 -0.136 22.230 1.00 63.56 166 THR A N 1
ATOM 1398 C CA . THR A 1 166 ? -14.939 1.221 21.976 1.00 63.56 166 THR A CA 1
ATOM 1399 C C . THR A 1 166 ? -16.369 1.200 21.469 1.00 63.56 166 THR A C 1
ATOM 1401 O O . THR A 1 166 ? -17.195 1.941 21.984 1.00 63.56 166 THR A O 1
ATOM 1404 N N . TYR A 1 167 ? -16.712 0.305 20.548 1.00 64.50 167 TYR A N 1
ATOM 1405 C CA . TYR A 1 167 ? -18.067 0.193 20.027 1.00 64.50 167 TYR A CA 1
ATOM 1406 C C . TYR A 1 167 ? -19.062 -0.346 21.051 1.00 64.50 167 TYR A C 1
ATOM 1408 O O . TYR A 1 167 ? -20.163 0.189 21.132 1.00 64.50 167 TYR A O 1
ATOM 1416 N N . LYS A 1 168 ? -18.705 -1.346 21.871 1.00 65.69 168 LYS A N 1
ATOM 1417 C CA . LYS A 1 168 ? -19.579 -1.773 22.979 1.00 65.69 168 LYS A CA 1
ATOM 1418 C C . LYS A 1 168 ? -19.765 -0.661 24.008 1.00 65.69 168 LYS A C 1
ATOM 1420 O O . LYS A 1 168 ? -20.864 -0.476 24.517 1.00 65.69 168 LYS A O 1
ATOM 1425 N N . ILE A 1 169 ? -18.712 0.099 24.292 1.00 64.31 169 ILE A N 1
ATOM 1426 C CA . ILE A 1 169 ? -18.740 1.234 25.217 1.00 64.31 169 ILE A CA 1
ATOM 1427 C C . ILE A 1 169 ? -19.588 2.374 24.647 1.00 64.31 169 ILE A C 1
ATOM 1429 O O . ILE A 1 169 ? -20.358 2.979 25.387 1.00 64.31 169 ILE A O 1
ATOM 1433 N N . VAL A 1 170 ? -19.498 2.639 23.342 1.00 67.38 170 VAL A N 1
ATOM 1434 C CA . VAL A 1 170 ? -20.323 3.625 22.632 1.00 67.38 170 VAL A CA 1
ATOM 1435 C C . VAL A 1 170 ? -21.788 3.189 22.597 1.00 67.38 170 VAL A C 1
ATOM 1437 O O . VAL A 1 170 ? -22.650 4.013 22.885 1.00 67.38 170 VAL A O 1
ATOM 1440 N N . ASP A 1 171 ? -22.094 1.912 22.353 1.00 67.06 171 ASP A N 1
ATOM 1441 C CA . ASP A 1 171 ? -23.469 1.390 22.415 1.00 67.06 171 ASP A CA 1
ATOM 1442 C C . ASP A 1 171 ? -24.042 1.507 23.840 1.00 67.06 171 ASP A C 1
ATOM 1444 O O . ASP A 1 171 ? -25.180 1.942 24.035 1.00 67.06 171 ASP A O 1
ATOM 1448 N N . VAL A 1 172 ? -23.244 1.169 24.861 1.00 68.56 172 VAL A N 1
ATOM 1449 C CA . VAL A 1 172 ? -23.610 1.352 26.275 1.00 68.56 172 VAL A CA 1
ATOM 1450 C C . VAL A 1 172 ? -23.822 2.832 26.581 1.00 68.56 172 VAL A C 1
ATOM 1452 O O . VAL A 1 172 ? -24.821 3.178 27.205 1.00 68.56 172 VAL A O 1
ATOM 1455 N N . TYR A 1 173 ? -22.947 3.718 26.105 1.00 66.06 173 TYR A N 1
ATOM 1456 C CA . TYR A 1 173 ? -23.100 5.164 26.248 1.00 66.06 173 TYR A CA 1
ATOM 1457 C C . TYR A 1 173 ? -24.392 5.661 25.593 1.00 66.06 173 TYR A C 1
ATOM 1459 O O . TYR A 1 173 ? -25.146 6.404 26.220 1.00 66.06 173 TYR A O 1
ATOM 1467 N N . HIS A 1 174 ? -24.681 5.232 24.363 1.00 65.75 174 HIS A N 1
ATOM 1468 C CA . HIS A 1 174 ? -25.880 5.620 23.627 1.00 65.75 174 HIS A CA 1
ATOM 1469 C C . HIS A 1 174 ? -27.153 5.181 24.367 1.00 65.75 174 HIS A C 1
ATOM 1471 O O . HIS A 1 174 ? -28.087 5.972 24.534 1.00 65.75 174 HIS A O 1
ATOM 1477 N N . ASN A 1 175 ? -27.153 3.959 24.907 1.00 65.81 175 ASN A N 1
ATOM 1478 C CA . ASN A 1 175 ? -28.282 3.399 25.645 1.00 65.81 175 ASN A CA 1
ATOM 1479 C C . ASN A 1 175 ? -28.455 3.978 27.062 1.00 65.81 175 ASN A C 1
ATOM 1481 O O . ASN A 1 175 ? -29.594 4.221 27.464 1.00 65.81 175 ASN A O 1
ATOM 1485 N N . LEU A 1 176 ? -27.373 4.224 27.816 1.00 64.06 176 LEU A N 1
ATOM 1486 C CA . LEU A 1 176 ? -27.442 4.744 29.194 1.00 64.06 176 LEU A CA 1
ATOM 1487 C C . LEU A 1 176 ? -27.536 6.274 29.264 1.00 64.06 176 LEU A C 1
ATOM 1489 O O . LEU A 1 176 ? -28.348 6.814 30.016 1.00 64.06 176 LEU A O 1
ATOM 1493 N N . ILE A 1 177 ? -26.663 6.970 28.533 1.00 62.03 177 ILE A N 1
ATOM 1494 C CA . ILE A 1 177 ? -26.439 8.418 28.660 1.00 62.03 177 ILE A CA 1
ATOM 1495 C C . ILE A 1 177 ? -27.063 9.167 27.478 1.00 62.03 177 ILE A C 1
ATOM 1497 O O . ILE A 1 177 ? -27.736 10.178 27.684 1.00 62.03 177 ILE A O 1
ATOM 1501 N N . GLY A 1 178 ? -26.920 8.646 26.255 1.00 56.41 178 GLY A N 1
ATOM 1502 C CA . GLY A 1 178 ? -27.462 9.246 25.032 1.00 56.41 178 GLY A CA 1
ATOM 1503 C C . GLY A 1 178 ? -28.978 9.454 25.091 1.00 56.41 178 GLY A C 1
ATOM 1504 O O . GLY A 1 178 ? -29.455 10.555 24.817 1.00 56.41 178 GLY A O 1
ATOM 1505 N N . ARG A 1 179 ? -29.734 8.451 25.563 1.00 55.44 179 ARG A N 1
ATOM 1506 C CA . ARG A 1 179 ? -31.193 8.569 25.767 1.00 55.44 179 ARG A CA 1
ATOM 1507 C C . ARG A 1 179 ? -31.598 9.625 26.803 1.00 55.44 179 ARG A C 1
ATOM 1509 O O . ARG A 1 179 ? -32.656 10.226 26.652 1.00 55.44 179 ARG A O 1
ATOM 1516 N N . ARG A 1 180 ? -30.791 9.862 27.846 1.00 54.81 180 ARG A N 1
ATOM 1517 C CA . ARG A 1 180 ? -31.126 10.807 28.932 1.00 54.81 180 ARG A CA 1
ATOM 1518 C C . ARG A 1 180 ? -30.709 12.249 28.641 1.00 54.81 180 ARG A C 1
ATOM 1520 O O . ARG A 1 180 ? -31.369 13.160 29.121 1.00 54.81 180 ARG A O 1
ATOM 1527 N N . ILE A 1 181 ? -29.648 12.463 27.862 1.00 51.03 181 ILE A N 1
ATOM 1528 C CA . ILE A 1 181 ? -29.131 13.810 27.555 1.00 51.03 181 ILE A CA 1
ATOM 1529 C C . ILE A 1 181 ? -29.734 14.384 26.259 1.00 51.03 181 ILE A C 1
ATOM 1531 O O . ILE A 1 181 ? -29.804 15.602 26.105 1.00 51.03 181 ILE A O 1
ATOM 1535 N N . HIS A 1 182 ? -30.203 13.551 25.321 1.00 49.56 182 HIS A N 1
ATOM 1536 C CA . HIS A 1 182 ? -30.672 14.010 24.001 1.00 49.56 182 HIS A CA 1
ATOM 1537 C C . HIS A 1 182 ? -32.173 13.843 23.736 1.00 49.56 182 HIS A C 1
ATOM 1539 O O . HIS A 1 182 ? -32.615 14.037 22.606 1.00 49.56 182 HIS A O 1
ATOM 1545 N N . GLY A 1 183 ? -32.981 13.607 24.773 1.00 44.97 183 GLY A N 1
ATOM 1546 C CA . GLY A 1 183 ? -34.448 13.551 24.673 1.00 44.97 183 GLY A CA 1
ATOM 1547 C C . GLY A 1 183 ? -35.148 14.847 24.222 1.00 44.97 183 GLY A C 1
ATOM 1548 O O . GLY A 1 183 ? -36.369 14.856 24.132 1.00 44.97 183 GLY A O 1
ATOM 1549 N N . ALA A 1 184 ? -34.421 15.933 23.932 1.00 41.00 184 ALA A N 1
ATOM 1550 C CA . ALA A 1 184 ? -35.007 17.234 23.586 1.00 41.00 184 ALA A CA 1
ATOM 1551 C C . ALA A 1 184 ? -34.367 17.950 22.378 1.00 41.00 184 ALA A C 1
ATOM 1553 O O . ALA A 1 184 ? -34.684 19.110 22.125 1.00 41.00 184 ALA A O 1
ATOM 1554 N N . ALA A 1 185 ? -33.476 17.311 21.612 1.00 41.62 185 ALA A N 1
ATOM 1555 C CA . ALA A 1 185 ? -32.843 17.964 20.464 1.00 41.62 185 ALA A CA 1
ATOM 1556 C C . ALA A 1 185 ? -33.423 17.446 19.140 1.00 41.62 185 ALA A C 1
ATOM 1558 O O . ALA A 1 185 ? -32.945 16.470 18.573 1.00 41.62 185 ALA A O 1
ATOM 1559 N N . HIS A 1 186 ? -34.422 18.155 18.606 1.00 41.53 186 HIS A N 1
ATOM 1560 C CA . HIS A 1 186 ? -34.963 17.997 17.245 1.00 41.53 186 HIS A CA 1
ATOM 1561 C C . HIS A 1 186 ? -33.970 18.478 16.160 1.00 41.53 186 HIS A C 1
ATOM 1563 O O . HIS A 1 186 ? -34.346 19.100 15.168 1.00 41.53 186 HIS A O 1
ATOM 1569 N N . ARG A 1 187 ? -32.668 18.247 16.361 1.00 39.50 187 ARG A N 1
ATOM 1570 C CA . ARG A 1 187 ? -31.615 18.579 15.405 1.00 39.50 187 ARG A CA 1
ATOM 1571 C C . ARG A 1 187 ? -30.980 17.284 14.934 1.00 39.50 187 ARG A C 1
ATOM 1573 O O . ARG A 1 187 ? -30.285 16.590 15.667 1.00 39.50 187 ARG A O 1
ATOM 1580 N N . GLN A 1 188 ? -31.325 16.969 13.696 1.00 48.28 188 GLN A N 1
ATOM 1581 C CA . GLN A 1 188 ? -30.729 15.944 12.863 1.00 48.28 188 GLN A CA 1
ATOM 1582 C C . GLN A 1 188 ? -29.199 15.986 13.002 1.00 48.28 188 GLN A C 1
ATOM 1584 O O . GLN A 1 188 ? -28.598 17.055 12.911 1.00 48.28 188 GLN A O 1
ATOM 1589 N N . THR A 1 189 ? -28.611 14.810 13.244 1.00 40.09 189 THR A N 1
ATOM 1590 C CA . THR A 1 189 ? -27.188 14.528 13.508 1.00 40.09 189 THR A CA 1
ATOM 1591 C C . THR A 1 189 ? -26.681 15.073 14.842 1.00 40.09 189 THR A C 1
ATOM 1593 O O . THR A 1 189 ? -26.190 16.193 14.952 1.00 40.09 189 THR A O 1
ATOM 1596 N N . VAL A 1 190 ? -26.730 14.221 15.872 1.00 42.50 190 VAL A N 1
ATOM 1597 C CA . VAL A 1 190 ? -25.869 14.378 17.047 1.00 42.50 190 VAL A CA 1
ATOM 1598 C C . VAL A 1 190 ? -24.446 14.105 16.570 1.00 42.50 190 VAL A C 1
ATOM 1600 O O . VAL A 1 190 ? -23.997 12.963 16.525 1.00 42.50 190 VAL A O 1
ATOM 1603 N N . THR A 1 191 ? -23.739 15.153 16.160 1.00 42.75 191 THR A N 1
ATOM 1604 C CA . THR A 1 191 ? -22.295 15.090 15.954 1.00 42.75 191 THR A CA 1
ATOM 1605 C C . THR A 1 191 ? -21.666 14.847 17.318 1.00 42.75 191 THR A C 1
ATOM 1607 O O . THR A 1 191 ? -21.500 15.777 18.116 1.00 42.75 191 THR A O 1
ATOM 1610 N N . TYR A 1 192 ? -21.378 13.588 17.636 1.00 47.41 192 TYR A N 1
ATOM 1611 C CA . TYR A 1 192 ? -20.690 13.264 18.870 1.00 47.41 192 TYR A CA 1
ATOM 1612 C C . TYR A 1 192 ? -19.306 13.894 18.820 1.00 47.41 192 TYR A C 1
ATOM 1614 O O . TYR A 1 192 ? -18.463 13.544 18.000 1.00 47.41 192 TYR A O 1
ATOM 1622 N N . THR A 1 193 ? -19.059 14.858 19.701 1.00 46.62 193 THR A N 1
ATOM 1623 C CA . THR A 1 193 ? -17.728 15.432 19.834 1.00 46.62 193 THR A CA 1
ATOM 1624 C C . THR A 1 193 ? -16.780 14.301 20.231 1.00 46.62 193 THR A C 1
ATOM 1626 O O . THR A 1 193 ? -16.920 13.757 21.330 1.00 46.62 193 THR A O 1
ATOM 1629 N N . HIS A 1 194 ? -15.808 13.960 19.375 1.00 53.56 194 HIS A N 1
ATOM 1630 C CA . HIS A 1 194 ? -14.808 12.908 19.630 1.00 53.56 194 HIS A CA 1
ATOM 1631 C C . HIS A 1 194 ? -14.196 13.013 21.041 1.00 53.56 194 HIS A C 1
ATOM 1633 O O . HIS A 1 194 ? -13.948 12.008 21.699 1.00 53.56 194 HIS A O 1
ATOM 1639 N N . ARG A 1 195 ? -14.051 14.235 21.573 1.00 52.38 195 ARG A N 1
ATOM 1640 C CA . ARG A 1 195 ? -13.549 14.507 22.933 1.00 52.38 195 ARG A CA 1
ATOM 1641 C C . ARG A 1 195 ? -14.437 13.991 24.072 1.00 52.38 195 ARG A C 1
ATOM 1643 O O . ARG A 1 195 ? -13.927 13.744 25.163 1.00 52.38 195 ARG A O 1
ATOM 1650 N N . SER A 1 196 ? -15.751 13.898 23.884 1.00 57.22 196 SER A N 1
ATOM 1651 C CA . SER A 1 196 ? -16.683 13.415 24.915 1.00 57.22 196 SER A CA 1
ATOM 1652 C C . SER A 1 196 ? -16.750 11.892 24.921 1.00 57.22 196 SER A C 1
ATOM 1654 O O . SER A 1 196 ? -16.679 11.296 25.994 1.00 57.22 196 SER A O 1
ATOM 1656 N N . ILE A 1 197 ? -16.765 11.271 23.735 1.00 63.19 197 ILE A N 1
ATOM 1657 C CA . ILE A 1 197 ? -16.636 9.815 23.598 1.00 63.19 197 ILE A CA 1
ATOM 1658 C C . ILE A 1 197 ? -15.283 9.364 24.151 1.00 63.19 197 ILE A C 1
ATOM 1660 O O . ILE A 1 197 ? -15.248 8.512 25.028 1.00 63.19 197 ILE A O 1
ATOM 1664 N N . ALA A 1 198 ? -14.178 9.998 23.747 1.00 61.03 198 ALA A N 1
ATOM 1665 C CA . ALA A 1 198 ? -12.844 9.625 24.216 1.00 61.03 198 ALA A CA 1
ATOM 1666 C C . ALA A 1 198 ? -12.695 9.729 25.745 1.00 61.03 198 ALA A C 1
ATOM 1668 O O . ALA A 1 198 ? -12.093 8.857 26.372 1.00 61.03 198 ALA A O 1
ATOM 1669 N N . ARG A 1 199 ? -13.274 10.765 26.373 1.00 64.75 199 ARG A N 1
ATOM 1670 C CA . ARG A 1 199 ? -13.282 10.897 27.841 1.00 64.75 199 ARG A CA 1
ATOM 1671 C C . ARG A 1 199 ? -14.104 9.803 28.516 1.00 64.75 199 ARG A C 1
ATOM 1673 O O . ARG A 1 199 ? -13.657 9.268 29.527 1.00 64.75 199 ARG A O 1
ATOM 1680 N N . PHE A 1 200 ? -15.267 9.462 27.964 1.00 66.38 200 PHE A N 1
ATOM 1681 C CA . PHE A 1 200 ? -16.102 8.388 28.496 1.00 66.38 200 PHE A CA 1
ATOM 1682 C C . PHE A 1 200 ? -15.426 7.023 28.350 1.00 66.38 200 PHE A C 1
ATOM 1684 O O . PHE A 1 200 ? -15.328 6.296 29.334 1.00 66.38 200 PHE A O 1
ATOM 1691 N N . THR A 1 201 ? -14.881 6.711 27.171 1.00 66.75 201 THR A N 1
ATOM 1692 C CA . THR A 1 201 ? -14.127 5.476 26.933 1.00 66.75 201 THR A CA 1
ATOM 1693 C C . THR A 1 201 ? -12.958 5.368 27.898 1.00 66.75 201 THR A C 1
ATOM 1695 O O . THR A 1 201 ? -12.808 4.345 28.554 1.00 66.75 201 THR A O 1
ATOM 1698 N N . ARG A 1 202 ? -12.187 6.447 28.093 1.00 68.44 202 ARG A N 1
ATOM 1699 C CA . ARG A 1 202 ? -11.082 6.458 29.060 1.00 68.44 202 ARG A CA 1
ATOM 1700 C C . ARG A 1 202 ? -11.559 6.204 30.493 1.00 68.44 202 ARG A C 1
ATOM 1702 O O . ARG A 1 202 ? -10.958 5.390 31.186 1.00 68.44 202 ARG A O 1
ATOM 1709 N N . ALA A 1 203 ? -12.631 6.862 30.933 1.00 72.94 203 ALA A N 1
ATOM 1710 C CA . ALA A 1 203 ? -13.186 6.660 32.272 1.00 72.94 203 ALA A CA 1
ATOM 1711 C C . ALA A 1 203 ? -13.707 5.227 32.472 1.00 72.94 203 ALA A C 1
ATOM 1713 O O . ALA A 1 203 ? -13.463 4.618 33.511 1.00 72.94 203 ALA A O 1
ATOM 1714 N N . PHE A 1 204 ? -14.375 4.667 31.464 1.00 73.62 204 PHE A N 1
ATOM 1715 C CA . PHE A 1 204 ? -14.915 3.313 31.511 1.00 73.62 204 PHE A CA 1
ATOM 1716 C C . PHE A 1 204 ? -13.816 2.243 31.491 1.00 73.62 204 PHE A C 1
ATOM 1718 O O . PHE A 1 204 ? -13.875 1.286 32.260 1.00 73.62 204 PHE A O 1
ATOM 1725 N N . THR A 1 205 ? -12.771 2.428 30.682 1.00 72.56 205 THR A N 1
ATOM 1726 C CA . THR A 1 205 ? -11.599 1.543 30.680 1.00 72.56 205 THR A CA 1
ATOM 1727 C C . THR A 1 205 ? -10.902 1.548 32.039 1.00 72.56 205 THR A C 1
ATOM 1729 O O . THR A 1 205 ? -10.579 0.484 32.558 1.00 72.56 205 THR A O 1
ATOM 1732 N N . VAL A 1 206 ? -10.726 2.723 32.658 1.00 78.31 206 VAL A N 1
ATOM 1733 C CA . VAL A 1 206 ? -10.171 2.831 34.019 1.00 78.31 206 VAL A CA 1
ATOM 1734 C C . VAL A 1 206 ? -11.075 2.131 35.038 1.00 78.31 206 VAL A C 1
ATOM 1736 O O . VAL A 1 206 ? -10.586 1.401 35.892 1.00 78.31 206 VAL A O 1
ATOM 1739 N N . PHE A 1 207 ? -12.394 2.282 34.919 1.00 84.19 207 PHE A N 1
ATOM 1740 C CA . PHE A 1 207 ? -13.356 1.616 35.796 1.00 84.19 207 PHE A CA 1
ATOM 1741 C C . PHE A 1 207 ? -13.272 0.084 35.708 1.00 84.19 207 PHE A C 1
ATOM 1743 O O . PHE A 1 207 ? -13.186 -0.584 36.739 1.00 84.19 207 PHE A O 1
ATOM 1750 N N . ILE A 1 208 ? -13.212 -0.479 34.496 1.00 77.94 208 ILE A N 1
ATOM 1751 C CA . ILE A 1 208 ? -12.988 -1.920 34.299 1.00 77.94 208 ILE A CA 1
ATOM 1752 C C . ILE A 1 208 ? -11.634 -2.341 34.875 1.00 77.94 208 ILE A C 1
ATOM 1754 O O . ILE A 1 208 ? -11.561 -3.358 35.565 1.00 77.94 208 ILE A O 1
ATOM 1758 N N . ALA A 1 209 ? -10.579 -1.555 34.642 1.00 79.62 209 ALA A N 1
ATOM 1759 C CA . ALA A 1 209 ? -9.245 -1.840 35.161 1.00 79.62 209 ALA A CA 1
ATOM 1760 C C . ALA A 1 209 ? -9.196 -1.854 36.698 1.00 79.62 209 ALA A C 1
ATOM 1762 O O . ALA A 1 209 ? -8.410 -2.604 37.265 1.00 79.62 209 ALA A O 1
ATOM 1763 N N . CYS A 1 210 ? -10.047 -1.083 37.382 1.00 81.44 210 CYS A N 1
ATOM 1764 C CA . CYS A 1 210 ? -10.178 -1.121 38.840 1.00 81.44 210 CYS A CA 1
ATOM 1765 C C . CYS A 1 210 ? -11.041 -2.290 39.339 1.00 81.44 210 CYS A C 1
ATOM 1767 O O . CYS A 1 210 ? -10.758 -2.850 40.397 1.00 81.44 210 CYS A O 1
ATOM 1769 N N . ILE A 1 211 ? -12.080 -2.681 38.597 1.00 82.94 211 ILE A N 1
ATOM 1770 C CA . ILE A 1 211 ? -12.970 -3.789 38.979 1.00 82.94 211 ILE A CA 1
ATOM 1771 C C . ILE A 1 211 ? -12.301 -5.147 38.783 1.00 82.94 211 ILE A C 1
ATOM 1773 O O . ILE A 1 211 ? -12.493 -6.044 39.601 1.00 82.94 211 ILE A O 1
ATOM 1777 N N . LEU A 1 212 ? -11.509 -5.306 37.724 1.00 79.94 212 LEU A N 1
ATOM 1778 C CA . LEU A 1 212 ? -10.889 -6.580 37.366 1.00 79.94 212 LEU A CA 1
ATOM 1779 C C . LEU A 1 212 ? -10.016 -7.162 38.506 1.00 79.94 212 LEU A C 1
ATOM 1781 O O . LEU A 1 212 ? -10.224 -8.327 38.856 1.00 79.94 212 LEU A O 1
ATOM 1785 N N . PRO A 1 213 ? -9.139 -6.385 39.178 1.00 80.75 213 PRO A N 1
ATOM 1786 C CA . PRO A 1 213 ? -8.412 -6.835 40.365 1.00 80.75 213 PRO A CA 1
ATOM 1787 C C . PRO A 1 213 ? -9.320 -7.178 41.551 1.00 80.75 213 PRO A C 1
ATOM 1789 O O . PRO A 1 213 ? -9.095 -8.175 42.231 1.00 80.75 213 PRO A O 1
ATOM 1792 N N . VAL A 1 214 ? -10.365 -6.382 41.800 1.00 83.81 214 VAL A N 1
ATOM 1793 C CA . VAL A 1 214 ? -11.284 -6.597 42.931 1.00 83.81 214 VAL A CA 1
ATOM 1794 C C . VAL A 1 214 ? -12.072 -7.893 42.750 1.00 83.81 214 VAL A C 1
ATOM 1796 O O . VAL A 1 214 ? -12.168 -8.694 43.677 1.00 83.81 214 VAL A O 1
ATOM 1799 N N . VAL A 1 215 ? -12.577 -8.148 41.542 1.00 83.44 215 VAL A N 1
ATOM 1800 C CA . VAL A 1 215 ? -13.275 -9.393 41.201 1.00 83.44 215 VAL A CA 1
ATOM 1801 C C . VAL A 1 215 ? -12.341 -10.595 41.342 1.00 83.44 215 VAL A C 1
ATOM 1803 O O . VAL A 1 215 ? -12.745 -11.606 41.913 1.00 83.44 215 VAL A O 1
ATOM 1806 N N . ALA A 1 216 ? -11.082 -10.478 40.907 1.00 81.56 216 ALA A N 1
ATOM 1807 C CA . ALA A 1 216 ? -10.090 -11.537 41.092 1.00 81.56 216 ALA A CA 1
ATOM 1808 C C . ALA A 1 216 ? -9.867 -11.866 42.583 1.00 81.56 216 ALA A C 1
ATOM 1810 O O . ALA A 1 216 ? -9.869 -13.039 42.959 1.00 81.56 216 ALA A O 1
ATOM 1811 N N . ILE A 1 217 ? -9.750 -10.847 43.444 1.00 84.38 217 ILE A N 1
ATOM 1812 C CA . ILE A 1 217 ? -9.593 -11.018 44.900 1.00 84.38 217 ILE A CA 1
ATOM 1813 C C . ILE A 1 217 ? -10.830 -11.683 45.519 1.00 84.38 217 ILE A C 1
ATOM 1815 O O . ILE A 1 217 ? -10.691 -12.603 46.324 1.00 84.38 217 ILE A O 1
ATOM 1819 N N . VAL A 1 218 ? -12.037 -11.264 45.131 1.00 84.69 218 VAL A N 1
ATOM 1820 C CA . VAL A 1 218 ? -13.294 -11.830 45.651 1.00 84.69 218 VAL A CA 1
ATOM 1821 C C . VAL A 1 218 ? -13.460 -13.298 45.249 1.00 84.69 218 VAL A C 1
ATOM 1823 O O . VAL A 1 218 ? -13.816 -14.124 46.088 1.00 84.69 218 VAL A O 1
ATOM 1826 N N . ILE A 1 219 ? -13.145 -13.659 44.000 1.00 81.75 219 ILE A N 1
ATOM 1827 C CA . ILE A 1 219 ? -13.174 -15.058 43.542 1.00 81.75 219 ILE A CA 1
ATOM 1828 C C . ILE A 1 219 ? -12.192 -15.909 44.360 1.00 81.75 219 ILE A C 1
ATOM 1830 O O . ILE A 1 219 ? -12.548 -16.991 44.827 1.00 81.75 219 ILE A O 1
ATOM 1834 N N . LEU A 1 220 ? -10.978 -15.404 44.594 1.00 82.75 220 LEU A N 1
ATOM 1835 C CA . LEU A 1 220 ? -9.962 -16.079 45.410 1.00 82.75 220 LEU A CA 1
ATOM 1836 C C . LEU A 1 220 ? -10.351 -16.199 46.889 1.00 82.75 220 LEU A C 1
ATOM 1838 O O . LEU A 1 220 ? -9.880 -17.116 47.560 1.00 82.75 220 LEU A O 1
ATOM 1842 N N . TYR A 1 221 ? -11.188 -15.291 47.393 1.00 82.12 221 TYR A N 1
ATOM 1843 C CA . TYR A 1 221 ? -11.689 -15.310 48.765 1.00 82.12 221 TYR A CA 1
ATOM 1844 C C . TYR A 1 221 ? -12.782 -16.367 48.981 1.00 82.12 221 TYR A C 1
ATOM 1846 O O . TYR A 1 221 ? -12.805 -17.027 50.017 1.00 82.12 221 TYR A O 1
ATOM 1854 N N . ILE A 1 222 ? -13.672 -16.561 48.002 1.00 82.00 222 ILE A N 1
ATOM 1855 C CA . ILE A 1 222 ? -14.792 -17.513 48.108 1.00 82.00 222 ILE A CA 1
ATOM 1856 C C . ILE A 1 222 ? -14.311 -18.973 48.010 1.00 82.00 222 ILE A C 1
ATOM 1858 O O . ILE A 1 222 ? -14.917 -19.878 48.587 1.00 82.00 222 ILE A O 1
ATOM 1862 N N . VAL A 1 223 ? -13.205 -19.228 47.307 1.00 83.88 223 VAL A N 1
ATOM 1863 C CA . VAL A 1 223 ? -12.679 -20.585 47.109 1.00 83.88 223 VAL A CA 1
ATOM 1864 C C . VAL A 1 223 ? -11.901 -21.053 48.341 1.00 83.88 223 VAL A C 1
ATOM 1866 O O . VAL A 1 223 ? -10.724 -20.745 48.519 1.00 83.88 223 VAL A O 1
ATOM 1869 N N . GLN A 1 224 ? -12.554 -21.861 49.179 1.00 78.00 224 GLN A N 1
ATOM 1870 C CA . GLN A 1 224 ? -11.945 -22.434 50.389 1.00 78.00 224 GLN A CA 1
ATOM 1871 C C . GLN A 1 224 ? -10.985 -23.604 50.107 1.00 78.00 224 GLN A C 1
ATOM 1873 O O . GLN A 1 224 ? -10.058 -23.848 50.876 1.00 78.00 224 GLN A O 1
ATOM 1878 N N . ASN A 1 225 ? -11.169 -24.322 48.993 1.00 85.69 225 ASN A N 1
ATOM 1879 C CA . ASN A 1 225 ? -10.319 -25.458 48.633 1.00 85.69 225 ASN A CA 1
ATOM 1880 C C . ASN A 1 225 ? -8.943 -24.990 48.137 1.00 85.69 225 ASN A C 1
ATOM 1882 O O . ASN A 1 225 ? -8.837 -24.406 47.057 1.00 85.69 225 ASN A O 1
ATOM 1886 N N . MET A 1 226 ? -7.881 -25.318 48.883 1.00 82.56 226 MET A N 1
ATOM 1887 C CA . MET A 1 226 ? -6.496 -24.931 48.563 1.00 82.56 226 MET A CA 1
ATOM 1888 C C . MET A 1 226 ? -6.058 -25.347 47.151 1.00 82.56 226 MET A C 1
ATOM 1890 O O . MET A 1 226 ? -5.447 -24.550 46.443 1.00 82.56 226 MET A O 1
ATOM 1894 N N . ALA A 1 227 ? -6.428 -26.548 46.698 1.00 84.31 227 ALA A N 1
ATOM 1895 C CA . ALA A 1 227 ? -6.098 -27.018 45.351 1.00 84.31 227 ALA A CA 1
ATOM 1896 C C . ALA A 1 227 ? -6.795 -26.198 44.245 1.00 84.31 227 ALA A C 1
ATOM 1898 O O . ALA A 1 227 ? -6.156 -25.800 43.273 1.00 84.31 227 ALA A O 1
ATOM 1899 N N . MET A 1 228 ? -8.086 -25.879 44.411 1.00 84.38 228 MET A N 1
ATOM 1900 C CA . MET A 1 228 ? -8.820 -25.042 43.450 1.00 84.38 228 MET A CA 1
ATOM 1901 C C . MET A 1 228 ? -8.315 -23.599 43.449 1.00 84.38 228 MET A C 1
ATOM 1903 O O . MET A 1 228 ? -8.206 -22.988 42.389 1.00 84.38 228 MET A O 1
ATOM 1907 N N . ARG A 1 229 ? -7.950 -23.069 44.620 1.00 85.12 229 ARG A N 1
ATOM 1908 C CA . ARG A 1 229 ? -7.367 -21.732 44.747 1.00 85.12 229 ARG A CA 1
ATOM 1909 C C . ARG A 1 229 ? -6.061 -21.619 43.961 1.00 85.12 229 ARG A C 1
ATOM 1911 O O . ARG A 1 229 ? -5.904 -20.676 43.193 1.00 85.12 229 ARG A O 1
ATOM 1918 N N . MET A 1 230 ? -5.162 -22.595 44.101 1.00 84.62 230 MET A N 1
ATOM 1919 C CA . MET A 1 230 ? -3.914 -22.639 43.330 1.00 84.62 230 MET A CA 1
ATOM 1920 C C . MET A 1 230 ? -4.178 -22.759 41.823 1.00 84.62 230 MET A C 1
ATOM 1922 O O . MET A 1 230 ? -3.558 -22.043 41.039 1.00 84.62 230 MET A O 1
ATOM 1926 N N . GLY A 1 231 ? -5.145 -23.590 41.414 1.00 87.00 231 GLY A N 1
ATOM 1927 C CA . GLY A 1 231 ? -5.531 -23.729 40.006 1.00 87.00 231 GLY A CA 1
ATOM 1928 C C . GLY A 1 231 ? -6.032 -22.422 39.380 1.00 87.00 231 GLY A C 1
ATOM 1929 O O . GLY A 1 231 ? -5.616 -22.062 38.281 1.00 87.00 231 GLY A O 1
ATOM 1930 N N . ILE A 1 232 ? -6.867 -21.667 40.098 1.00 85.50 232 ILE A N 1
ATOM 1931 C CA . ILE A 1 232 ? -7.386 -20.376 39.621 1.00 85.50 232 ILE A CA 1
ATOM 1932 C C . ILE A 1 232 ? -6.264 -19.346 39.476 1.00 85.50 232 ILE A C 1
ATOM 1934 O O . ILE A 1 232 ? -6.255 -18.620 38.486 1.00 85.50 232 ILE A O 1
ATOM 1938 N N . ILE A 1 233 ? -5.301 -19.300 40.405 1.00 85.88 233 ILE A N 1
ATOM 1939 C CA . ILE A 1 233 ? -4.142 -18.395 40.297 1.00 85.88 233 ILE A CA 1
ATOM 1940 C C . ILE A 1 233 ? -3.368 -18.686 39.009 1.00 85.88 233 ILE A C 1
ATOM 1942 O O . ILE A 1 233 ? -3.122 -17.766 38.238 1.00 85.88 233 ILE A O 1
ATOM 1946 N N . VAL A 1 234 ? -3.055 -19.956 38.731 1.00 88.62 234 VAL A N 1
ATOM 1947 C CA . VAL A 1 234 ? -2.329 -20.354 37.512 1.00 88.62 234 VAL A CA 1
ATOM 1948 C C . VAL A 1 234 ? -3.086 -19.943 36.246 1.00 88.62 234 VAL A C 1
ATOM 1950 O O . VAL A 1 234 ? -2.494 -19.360 35.339 1.00 88.62 234 VAL A O 1
ATOM 1953 N N . ILE A 1 235 ? -4.399 -20.188 36.195 1.00 87.62 235 ILE A N 1
ATOM 1954 C CA . ILE A 1 235 ? -5.242 -19.810 35.051 1.00 87.62 235 ILE A CA 1
ATOM 1955 C C . ILE A 1 235 ? -5.261 -18.288 34.863 1.00 87.62 235 ILE A C 1
ATOM 1957 O O . ILE A 1 235 ? -5.108 -17.802 33.743 1.00 87.62 235 ILE A O 1
ATOM 1961 N N . LEU A 1 236 ? -5.420 -17.525 35.946 1.00 83.81 236 LEU A N 1
ATOM 1962 C CA . LEU A 1 236 ? -5.542 -16.067 35.906 1.00 83.81 236 LEU A CA 1
ATOM 1963 C C . LEU A 1 236 ? -4.203 -15.400 35.551 1.00 83.81 236 LEU A C 1
ATOM 1965 O O . LEU A 1 236 ? -4.180 -14.457 34.763 1.00 83.81 236 LEU A O 1
ATOM 1969 N N . THR A 1 237 ? -3.081 -15.938 36.038 1.00 87.00 237 THR A N 1
ATOM 1970 C CA . THR A 1 237 ? -1.730 -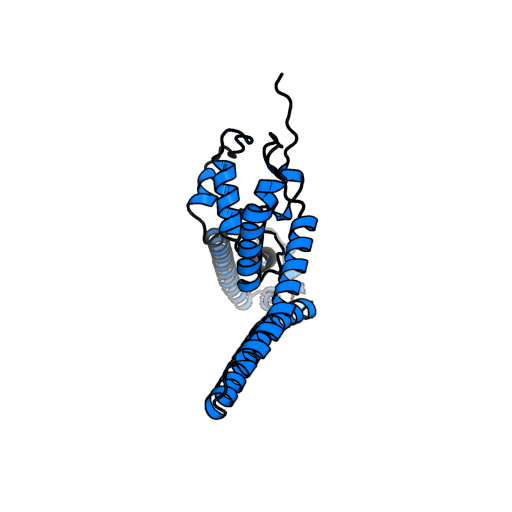15.529 35.627 1.00 87.00 237 THR A CA 1
ATOM 1971 C C . THR A 1 237 ? -1.458 -15.864 34.158 1.00 87.00 237 THR A C 1
ATOM 1973 O O . THR A 1 237 ? -0.890 -15.036 33.447 1.00 87.00 237 THR A O 1
ATOM 1976 N N . GLY A 1 238 ? -1.905 -17.027 33.671 1.00 87.12 238 GLY A N 1
ATOM 1977 C CA . GLY A 1 238 ? -1.800 -17.402 32.258 1.00 87.12 238 GLY A CA 1
ATOM 1978 C C . GLY A 1 238 ? -2.607 -16.478 31.343 1.00 87.12 238 GLY A C 1
ATOM 1979 O O . GLY A 1 238 ? -2.073 -15.957 30.368 1.00 87.12 238 GLY A O 1
ATOM 1980 N N . LEU A 1 239 ? -3.865 -16.197 31.697 1.00 82.81 239 LEU A N 1
ATOM 1981 C CA . LEU A 1 239 ? -4.721 -15.225 31.004 1.00 82.81 239 LEU A CA 1
ATOM 1982 C C . LEU A 1 239 ? -4.110 -13.821 30.997 1.00 82.81 239 LEU A C 1
ATOM 1984 O O . LEU A 1 239 ? -4.107 -13.155 29.962 1.00 82.81 239 LEU A O 1
ATOM 1988 N N . PHE A 1 240 ? -3.558 -13.381 32.129 1.00 81.69 240 PHE A N 1
ATOM 1989 C CA . PHE A 1 240 ? -2.887 -12.090 32.231 1.00 81.69 240 PHE A CA 1
ATOM 1990 C C . PHE A 1 240 ? -1.646 -12.023 31.330 1.00 81.69 240 PHE A C 1
ATOM 1992 O O . PHE A 1 240 ? -1.502 -11.078 30.556 1.00 81.69 240 PHE A O 1
ATOM 1999 N N . SER A 1 241 ? -0.792 -13.049 31.361 1.00 82.38 241 SER A N 1
ATOM 2000 C CA . SER A 1 241 ? 0.386 -13.148 30.492 1.00 82.38 241 SER A CA 1
ATOM 2001 C C . SER A 1 241 ? 0.005 -13.162 29.008 1.00 82.38 241 SER A C 1
ATOM 2003 O O . SER A 1 241 ? 0.607 -12.431 28.223 1.00 82.38 241 SER A O 1
ATOM 2005 N N . LEU A 1 242 ? -1.046 -13.899 28.635 1.00 80.00 242 LEU A N 1
ATOM 2006 C CA . LEU A 1 242 ? -1.581 -13.913 27.273 1.00 80.00 242 LEU A CA 1
ATOM 2007 C C . LEU A 1 242 ? -2.063 -12.516 26.853 1.00 80.00 242 LEU A C 1
ATOM 2009 O O . LEU A 1 242 ? -1.741 -12.051 25.762 1.00 80.00 242 LEU A O 1
ATOM 2013 N N . SER A 1 243 ? -2.793 -11.821 27.732 1.00 75.00 243 SER A N 1
ATOM 2014 C CA . SER A 1 243 ? -3.282 -10.467 27.454 1.00 75.00 243 SER A CA 1
ATOM 2015 C C . SER A 1 243 ? -2.141 -9.459 27.289 1.00 75.00 243 SER A C 1
ATOM 2017 O O . SER A 1 243 ? -2.142 -8.693 26.330 1.00 75.00 243 SER A O 1
ATOM 2019 N N . MET A 1 244 ? -1.120 -9.516 28.153 1.00 76.06 244 MET A N 1
ATOM 2020 C CA . MET A 1 244 ? 0.082 -8.691 28.033 1.00 76.06 244 MET A CA 1
ATOM 2021 C C . MET A 1 244 ? 0.870 -9.025 26.766 1.00 76.06 244 MET A C 1
ATOM 2023 O O . MET A 1 244 ? 1.339 -8.108 26.107 1.00 76.06 244 MET A O 1
ATOM 2027 N N . SER A 1 245 ? 0.988 -10.298 26.379 1.00 77.25 245 SER A N 1
ATOM 2028 C CA . SER A 1 245 ? 1.672 -10.700 25.143 1.00 77.25 245 SER A CA 1
ATOM 2029 C C . SER A 1 245 ? 0.973 -10.152 23.896 1.00 77.25 245 SER A C 1
ATOM 2031 O O . SER A 1 245 ? 1.636 -9.563 23.045 1.00 77.25 245 SER A O 1
ATOM 2033 N N . LEU A 1 246 ? -0.357 -10.256 23.821 1.00 68.94 246 LEU A N 1
ATOM 2034 C CA . LEU A 1 246 ? -1.145 -9.701 22.715 1.00 68.94 246 LEU A CA 1
ATOM 2035 C C . LEU A 1 246 ? -1.019 -8.173 22.633 1.00 68.94 246 LEU A C 1
ATOM 2037 O O . LEU A 1 246 ? -0.793 -7.637 21.551 1.00 68.94 246 LEU A O 1
ATOM 2041 N N . LEU A 1 247 ? -1.104 -7.480 23.773 1.00 66.62 247 LEU A N 1
ATOM 2042 C CA . LEU A 1 247 ? -0.941 -6.024 23.838 1.00 66.62 247 LEU A CA 1
ATOM 2043 C C . LEU A 1 247 ? 0.492 -5.579 23.506 1.00 66.62 247 LEU A C 1
ATOM 2045 O O . LEU A 1 247 ? 0.680 -4.564 22.844 1.00 66.62 247 LEU A O 1
ATOM 2049 N N . THR A 1 248 ? 1.500 -6.344 23.933 1.00 72.06 248 THR A N 1
ATOM 2050 C CA . THR A 1 248 ? 2.916 -6.044 23.666 1.00 72.06 248 THR A CA 1
ATOM 2051 C C . THR A 1 248 ? 3.276 -6.294 22.204 1.00 72.06 248 THR A C 1
ATOM 2053 O O . THR A 1 248 ? 4.072 -5.552 21.645 1.00 72.06 248 THR A O 1
ATOM 2056 N N . MET A 1 249 ? 2.696 -7.308 21.551 1.00 66.12 249 MET A N 1
ATOM 2057 C CA . MET A 1 249 ? 2.895 -7.523 20.112 1.00 66.12 249 MET A CA 1
ATOM 2058 C C . MET A 1 249 ? 2.306 -6.377 19.286 1.00 66.12 249 MET A C 1
ATOM 2060 O O . MET A 1 249 ? 2.954 -5.924 18.346 1.00 66.12 249 MET A O 1
ATOM 2064 N N . ALA A 1 250 ? 1.122 -5.884 19.663 1.00 55.34 250 ALA A N 1
ATOM 2065 C CA . ALA A 1 250 ? 0.501 -4.733 19.015 1.00 55.34 250 ALA A CA 1
ATOM 2066 C C . ALA A 1 250 ? 1.336 -3.456 19.199 1.00 55.34 250 ALA A C 1
ATOM 2068 O O . ALA A 1 250 ? 1.672 -2.793 18.220 1.00 55.34 250 ALA A O 1
ATOM 2069 N N . SER A 1 251 ? 1.775 -3.163 20.430 1.00 58.81 251 SER A N 1
ATOM 2070 C CA . SER A 1 251 ? 2.606 -1.983 20.690 1.00 58.81 251 SER A CA 1
ATOM 2071 C C . SER A 1 251 ? 3.995 -2.082 20.058 1.00 58.81 251 SER A C 1
ATOM 2073 O O . SER A 1 251 ? 4.508 -1.083 19.564 1.00 58.81 251 SER A O 1
ATOM 2075 N N . LEU A 1 252 ? 4.605 -3.273 20.007 1.00 65.06 252 LEU A N 1
ATOM 2076 C CA . LEU A 1 252 ? 5.856 -3.488 19.276 1.00 65.06 252 LEU A CA 1
ATOM 2077 C C . LEU A 1 252 ? 5.668 -3.237 17.780 1.00 65.06 252 LEU A C 1
ATOM 2079 O O . LEU A 1 252 ? 6.533 -2.610 17.181 1.00 65.06 252 LEU A O 1
ATOM 2083 N N . GLN A 1 253 ? 4.556 -3.666 17.177 1.00 62.06 253 GLN A N 1
ATOM 2084 C CA . GLN A 1 253 ? 4.251 -3.363 15.775 1.00 62.06 253 GLN A CA 1
ATOM 2085 C C . GLN A 1 253 ? 4.141 -1.854 15.524 1.00 62.06 253 GLN A C 1
ATOM 2087 O O . GLN A 1 253 ? 4.719 -1.355 14.559 1.00 62.06 253 GLN A O 1
ATOM 2092 N N . GLU A 1 254 ? 3.471 -1.122 16.416 1.00 54.81 254 GLU A N 1
ATOM 2093 C CA . GLU A 1 254 ? 3.370 0.338 16.343 1.00 54.81 254 GLU A CA 1
ATOM 2094 C C . GLU A 1 254 ? 4.742 1.011 16.512 1.00 54.81 254 GLU A C 1
ATOM 2096 O O . GLU A 1 254 ? 5.102 1.884 15.723 1.00 54.81 254 GLU A O 1
ATOM 2101 N N . ILE A 1 255 ? 5.563 0.559 17.466 1.00 60.50 255 ILE A N 1
ATOM 2102 C CA . ILE A 1 255 ? 6.918 1.086 17.690 1.00 60.50 255 ILE A CA 1
ATOM 2103 C C . ILE A 1 255 ? 7.822 0.790 16.489 1.00 60.50 255 ILE A C 1
ATOM 2105 O O . ILE A 1 255 ? 8.510 1.689 16.011 1.00 60.50 255 ILE A O 1
ATOM 2109 N N . PHE A 1 256 ? 7.802 -0.427 15.942 1.00 54.00 256 PHE A N 1
ATOM 2110 C CA . PHE A 1 256 ? 8.581 -0.764 14.748 1.00 54.00 256 PHE A CA 1
ATOM 2111 C C . PHE A 1 256 ? 8.126 0.028 13.524 1.00 54.00 256 PHE A C 1
ATOM 2113 O O . PHE A 1 256 ? 8.972 0.446 12.739 1.00 54.00 256 PHE A O 1
ATOM 2120 N N . SER A 1 257 ? 6.827 0.310 13.390 1.00 56.19 257 SER A N 1
ATOM 2121 C CA . SER A 1 257 ? 6.336 1.200 12.333 1.00 56.19 257 SER A CA 1
ATOM 2122 C C . SER A 1 257 ? 6.823 2.644 12.510 1.00 56.19 257 SER A C 1
ATOM 2124 O O . SER A 1 257 ? 7.178 3.289 11.529 1.00 56.19 257 SER A O 1
ATOM 2126 N N . ALA A 1 258 ? 6.921 3.126 13.753 1.00 48.25 258 ALA A N 1
ATOM 2127 C CA . ALA A 1 258 ? 7.372 4.479 14.076 1.00 48.25 258 ALA A CA 1
ATOM 2128 C C . ALA A 1 258 ? 8.901 4.653 14.036 1.00 48.25 258 ALA A C 1
ATOM 2130 O O . ALA A 1 258 ? 9.381 5.774 13.910 1.00 48.25 258 ALA A O 1
ATOM 2131 N N . THR A 1 259 ? 9.669 3.567 14.157 1.00 45.62 259 THR A N 1
ATOM 2132 C CA . THR A 1 259 ? 11.147 3.602 14.159 1.00 45.62 259 THR A CA 1
ATOM 2133 C C . THR A 1 259 ? 11.742 3.257 12.787 1.00 45.62 259 THR A C 1
ATOM 2135 O O . THR A 1 259 ? 12.948 3.357 12.600 1.00 45.62 259 THR A O 1
ATOM 2138 N N . ALA A 1 260 ? 10.916 2.830 11.826 1.00 50.56 260 ALA A N 1
ATOM 2139 C CA . ALA A 1 260 ? 11.341 2.500 10.464 1.00 50.56 260 ALA A CA 1
ATOM 2140 C C . ALA A 1 260 ? 11.381 3.711 9.502 1.00 50.56 260 ALA A C 1
ATOM 2142 O O . ALA A 1 260 ? 11.598 3.517 8.306 1.00 50.56 260 ALA A O 1
ATOM 2143 N N . THR A 1 261 ? 11.176 4.933 10.006 1.00 41.88 261 THR A N 1
ATOM 2144 C CA . THR A 1 261 ? 11.430 6.203 9.296 1.00 41.88 261 THR A CA 1
ATOM 2145 C C . THR A 1 261 ? 12.788 6.769 9.669 1.00 41.88 261 THR A C 1
ATOM 2147 O O . THR A 1 261 ? 13.544 7.131 8.744 1.00 41.88 261 THR A O 1
#

Secondary structure (DSSP, 8-state):
-------GGGG-GGG-EEE--HHHHHHHHHHHHHHHHHHHHHHHHHHHHHHHSS-HHHHTTTT-HHHHHHGGGS-TT-TTTHHHHHHHHHHHHHHHHHHHHHHHHHHHHSPPPPHHHHHHHHHHHH-TTS------SGGGGHHHH-GGGEEE-------HHHHHHHHHHHHHHIIIIIHHHSTT---S-----HHHHHHHHHHHHHHHHHHHHHHHHHHHHH---HHHHHHHHHHHHHHHHHHHHHHHHHHHHHHHHHH--